Protein AF-A0A8T3YNV4-F1 (afdb_monomer)

Solvent-accessible surface area (backbone atoms only — not comparable to full-atom values): 12174 Å² total; per-residue (Å²): 140,86,89,80,84,88,79,86,83,81,83,81,83,80,84,82,77,80,77,77,72,77,82,76,72,80,78,49,77,70,56,56,55,56,50,53,52,54,51,52,53,51,51,50,52,52,50,45,56,50,49,60,72,65,42,57,29,51,52,51,44,51,50,51,54,58,62,66,68,62,82,58,55,72,66,61,43,53,51,52,52,52,55,45,51,54,47,36,58,68,70,68,42,66,65,44,38,49,39,47,52,60,38,62,73,29,59,88,75,70,55,64,67,66,47,54,51,53,36,43,50,46,32,42,75,75,35,81,32,56,65,33,70,50,50,53,23,47,54,46,24,64,73,22,67,88,34,83,92,38,49,67,61,20,53,51,23,46,50,54,34,52,55,50,42,62,70,66,65,42,66,69,39,44,51,36,48,51,53,47,60,73,40,65,84,70,49,94,55,50,67,59,43,52,53,53,30,48,51,36,45,46,57,52,51,60,70,81,116

Nearest PDB structures (foldseek):
  5m4y-assembly1_A  TM=1.918E-01  e=4.646E+00  Saccharomyces cerevisiae S288C

Sequence (209 aa):
MQSTSLNPFKRNPHAHLEIHKPGWKKWTEKSEVQFAIVVLVLIGAVFAFRYVLTNEGPQLILNALILHGGKLDVIKRSTLITQTDELARKTGDRKIINEWKTLSACVPNDCPDSNYFNFIITVTENENVPNSDLILNLIRTYKYWNSPDDILDFSKALTEVNSKVDELGSRPVTKAWAEIVKCNGQCSTINDLYFDMIKAVVLEGSVEE

Mean predicted aligned error: 11.25 Å

Radius of gyration: 29.73 Å; Cα contacts (8 Å, |Δi|>4): 153; chains: 1; bounding box: 69×34×100 Å

pLDDT: mean 86.04, std 16.36, range [43.66, 98.56]

Foldseek 3Di:
DDDDDDDDDDDDDDPPDPPPDPPPDPDDPVNVVVVVVVVVVVVVVVVLVVVLVPFLLLLLLVLLLVLQVVPDDPVVNVVSLVVSQVSQVVLVDPLLNVLSVVSSVCSVPDDDLVSSLSNNLSSLVSTPFQPSLLLVLLVQLLVCLPPPPCVVSNVVSLVVNVVVLVVLVDPQLVVLVVVLVVCSNPDPCNSVSSSSNSNSRRVSSSPPD

Structure (mmCIF, N/CA/C/O backbone):
data_AF-A0A8T3YNV4-F1
#
_entry.id   AF-A0A8T3YNV4-F1
#
loop_
_atom_site.group_PDB
_atom_site.id
_atom_site.type_symbol
_atom_site.label_atom_id
_atom_site.label_alt_id
_atom_site.label_comp_id
_atom_site.label_asym_id
_atom_site.label_entity_id
_atom_site.label_seq_id
_atom_site.pdbx_PDB_ins_code
_atom_site.Cartn_x
_atom_site.Cartn_y
_atom_site.Cartn_z
_atom_site.occupancy
_atom_site.B_iso_or_equiv
_atom_site.auth_seq_id
_atom_site.auth_comp_id
_atom_site.auth_asym_id
_atom_site.auth_atom_id
_atom_site.pdbx_PDB_model_num
ATOM 1 N N . MET A 1 1 ? 50.181 -18.752 -71.239 1.00 49.59 1 MET A N 1
ATOM 2 C CA . MET A 1 1 ? 49.559 -18.997 -72.557 1.00 49.59 1 MET A CA 1
ATOM 3 C C . MET A 1 1 ? 48.510 -20.082 -72.400 1.00 49.59 1 MET A C 1
ATOM 5 O O . MET A 1 1 ? 48.896 -21.212 -72.158 1.00 49.59 1 MET A O 1
ATOM 9 N N . GLN A 1 2 ? 47.228 -19.730 -72.474 1.00 43.66 2 GLN A N 1
ATOM 10 C CA . GLN A 1 2 ? 46.208 -20.396 -73.298 1.00 43.66 2 GLN A CA 1
ATOM 11 C C . GLN A 1 2 ? 44.851 -19.761 -72.984 1.00 43.66 2 GLN A C 1
ATOM 13 O O . GLN A 1 2 ? 44.326 -19.852 -71.879 1.00 43.66 2 GLN A O 1
ATOM 18 N N . SER A 1 3 ? 44.359 -19.028 -73.977 1.00 46.25 3 SER A N 1
ATOM 19 C CA . SER A 1 3 ? 43.031 -18.441 -74.058 1.00 46.25 3 SER A CA 1
ATOM 20 C C . SER A 1 3 ? 42.021 -19.491 -74.518 1.00 46.25 3 SER A C 1
ATOM 22 O O . SER A 1 3 ? 42.254 -20.157 -75.525 1.00 46.25 3 SER A O 1
ATOM 24 N N . THR A 1 4 ? 40.864 -19.545 -73.870 1.00 50.59 4 THR A N 1
ATOM 25 C CA . THR A 1 4 ? 39.668 -20.254 -74.357 1.00 50.59 4 THR A CA 1
ATOM 26 C C . THR A 1 4 ? 38.483 -19.381 -73.950 1.00 50.59 4 THR A C 1
ATOM 28 O O . THR A 1 4 ? 38.196 -19.250 -72.768 1.00 50.59 4 THR A O 1
ATOM 31 N N . SER A 1 5 ? 38.061 -18.454 -74.811 1.00 49.53 5 SER A N 1
ATOM 32 C CA . SER A 1 5 ? 37.106 -18.615 -75.921 1.00 49.53 5 SER A CA 1
ATOM 33 C C . SER A 1 5 ? 35.681 -18.894 -75.433 1.00 49.53 5 SER A C 1
ATOM 35 O O . SER A 1 5 ? 35.370 -19.963 -74.914 1.00 49.53 5 SER A O 1
ATOM 37 N N . LEU A 1 6 ? 34.858 -17.856 -75.588 1.00 48.22 6 LEU A N 1
ATOM 38 C CA . LEU A 1 6 ? 33.447 -17.734 -75.237 1.00 48.22 6 LEU A CA 1
ATOM 39 C C . LEU A 1 6 ? 32.555 -18.695 -76.034 1.00 48.22 6 LEU A C 1
ATOM 41 O O . LEU A 1 6 ? 32.762 -18.886 -77.228 1.00 48.22 6 LEU A O 1
ATOM 45 N N . ASN A 1 7 ? 31.475 -19.165 -75.400 1.00 55.16 7 ASN A N 1
ATOM 46 C CA . ASN A 1 7 ? 30.300 -19.692 -76.094 1.00 55.16 7 ASN A CA 1
ATOM 47 C C . ASN A 1 7 ? 29.042 -18.889 -75.696 1.00 55.16 7 ASN A C 1
ATOM 49 O O . ASN A 1 7 ? 28.862 -18.593 -74.511 1.00 55.16 7 ASN A O 1
ATOM 53 N N . PRO A 1 8 ? 28.177 -18.510 -76.656 1.00 57.78 8 PRO A N 1
ATOM 54 C CA . PRO A 1 8 ? 27.073 -17.587 -76.425 1.00 57.78 8 PRO A CA 1
ATOM 55 C C . PRO A 1 8 ? 25.848 -18.298 -75.838 1.00 57.78 8 PRO A C 1
ATOM 57 O O . PRO A 1 8 ? 25.275 -19.208 -76.440 1.00 57.78 8 PRO A O 1
ATOM 60 N N . PHE A 1 9 ? 25.408 -17.838 -74.666 1.00 55.25 9 PHE A N 1
ATOM 61 C CA . PHE A 1 9 ? 24.167 -18.291 -74.047 1.00 55.25 9 PHE A CA 1
ATOM 62 C C . PHE A 1 9 ? 22.957 -17.746 -74.821 1.00 55.25 9 PHE A C 1
ATOM 64 O O . PHE A 1 9 ? 22.724 -16.539 -74.927 1.00 55.25 9 PHE A O 1
ATOM 71 N N . LYS A 1 10 ? 22.201 -18.682 -75.388 1.00 55.91 10 LYS A N 1
ATOM 72 C CA . LYS A 1 10 ? 20.989 -18.494 -76.185 1.00 55.91 10 LYS A CA 1
ATOM 73 C C . LYS A 1 10 ? 19.869 -17.966 -75.275 1.00 55.91 10 LYS A C 1
ATOM 75 O O . LYS A 1 10 ? 19.408 -18.679 -74.387 1.00 55.91 10 LYS A O 1
ATOM 80 N N . ARG A 1 11 ? 19.450 -16.709 -75.466 1.00 52.81 11 ARG A N 1
ATOM 81 C CA . ARG A 1 11 ? 18.293 -16.119 -74.766 1.00 52.81 11 ARG A CA 1
ATOM 82 C C . ARG A 1 11 ? 17.014 -16.829 -75.208 1.00 52.81 11 ARG A C 1
ATOM 84 O O . ARG A 1 11 ? 16.667 -16.788 -76.385 1.00 52.81 11 ARG A O 1
ATOM 91 N N . ASN A 1 12 ? 16.338 -17.462 -74.254 1.00 53.00 12 ASN A N 1
ATOM 92 C CA . ASN A 1 12 ? 15.011 -18.040 -74.427 1.00 53.00 12 ASN A CA 1
ATOM 93 C C . ASN A 1 12 ? 13.963 -16.913 -74.303 1.00 53.00 12 ASN A C 1
ATOM 95 O O . ASN A 1 12 ? 13.962 -16.224 -73.278 1.00 53.00 12 ASN A O 1
ATOM 99 N N . PRO A 1 13 ? 13.126 -16.659 -75.321 1.00 60.84 13 PRO A N 1
ATOM 100 C CA . PRO A 1 13 ? 12.148 -15.588 -75.276 1.00 60.84 13 PRO A CA 1
ATOM 101 C C . PRO A 1 13 ? 10.853 -16.052 -74.589 1.00 60.84 13 PRO A C 1
ATOM 103 O O . PRO A 1 13 ? 10.310 -17.105 -74.900 1.00 60.84 13 PRO A O 1
ATOM 106 N N . HIS A 1 14 ? 10.355 -15.203 -73.687 1.00 51.72 14 HIS A N 1
ATOM 107 C CA . HIS A 1 14 ? 8.981 -15.173 -73.168 1.00 51.72 14 HIS A CA 1
ATOM 108 C C . HIS A 1 14 ? 8.515 -16.351 -72.291 1.00 51.72 14 HIS A C 1
ATOM 110 O O . HIS A 1 14 ? 7.710 -17.181 -72.699 1.00 51.72 14 HIS A O 1
ATOM 116 N N . ALA A 1 15 ? 8.897 -16.319 -71.010 1.00 56.00 15 ALA A N 1
ATOM 117 C CA . ALA A 1 15 ? 8.050 -16.861 -69.948 1.00 56.00 15 ALA A CA 1
ATOM 118 C C . ALA A 1 15 ? 7.055 -15.767 -69.521 1.00 56.00 15 ALA A C 1
ATOM 120 O O . ALA A 1 15 ? 7.415 -14.823 -68.815 1.00 56.00 15 ALA A O 1
ATOM 121 N N . HIS A 1 16 ? 5.818 -15.858 -70.010 1.00 55.78 16 HIS A N 1
ATOM 122 C CA . HIS A 1 16 ? 4.701 -15.035 -69.553 1.00 55.78 16 HIS A CA 1
ATOM 123 C C . HIS A 1 16 ? 4.353 -15.449 -68.114 1.00 55.78 16 HIS A C 1
ATOM 125 O O . HIS A 1 16 ? 3.701 -16.462 -67.885 1.00 55.78 16 HIS A O 1
ATOM 131 N N . LEU A 1 17 ? 4.830 -14.679 -67.134 1.00 57.50 17 LEU A N 1
ATOM 132 C CA . LEU A 1 17 ? 4.339 -14.740 -65.760 1.00 57.50 17 LEU A CA 1
ATOM 133 C C . LEU A 1 17 ? 2.929 -14.143 -65.746 1.00 57.50 17 LEU A C 1
ATOM 135 O O . LEU A 1 17 ? 2.756 -12.924 -65.792 1.00 57.50 17 LEU A O 1
ATOM 139 N N . GLU A 1 18 ? 1.916 -15.006 -65.717 1.00 55.12 18 GLU A N 1
ATOM 140 C CA . GLU A 1 18 ? 0.550 -14.612 -65.391 1.00 55.12 18 GLU A CA 1
ATOM 141 C C . GLU A 1 18 ? 0.517 -14.147 -63.933 1.00 55.12 18 GLU A C 1
ATOM 143 O O . GLU A 1 18 ? 0.476 -14.930 -62.984 1.00 55.12 18 GLU A O 1
ATOM 148 N N . ILE A 1 19 ? 0.587 -12.829 -63.750 1.00 58.94 19 ILE A N 1
ATOM 149 C CA . ILE A 1 19 ? 0.379 -12.184 -62.460 1.00 58.94 19 ILE A CA 1
ATOM 150 C C . ILE A 1 19 ? -1.106 -12.346 -62.131 1.00 58.94 19 ILE A C 1
ATOM 152 O O . ILE A 1 19 ? -1.944 -11.550 -62.559 1.00 58.94 19 ILE A O 1
ATOM 156 N N . HIS A 1 20 ? -1.431 -13.394 -61.375 1.00 55.66 20 HIS A N 1
ATOM 157 C CA . HIS A 1 20 ? -2.729 -13.550 -60.734 1.00 55.66 20 HIS A CA 1
ATOM 158 C C . HIS A 1 20 ? -2.937 -12.346 -59.808 1.00 55.66 20 HIS A C 1
ATOM 160 O O . HIS A 1 20 ? -2.406 -12.288 -58.700 1.00 55.66 20 HIS A O 1
ATOM 166 N N . LYS A 1 21 ? -3.677 -11.340 -60.284 1.00 58.84 21 LYS A N 1
ATOM 167 C CA . LYS A 1 21 ? -4.094 -10.211 -59.453 1.00 58.84 21 LYS A CA 1
ATOM 168 C C . LYS A 1 21 ? -5.009 -10.782 -58.364 1.00 58.84 21 LYS A C 1
ATOM 170 O O . LYS A 1 21 ? -6.060 -11.322 -58.720 1.00 58.84 21 LYS A O 1
ATOM 175 N N . PRO A 1 22 ? -4.643 -10.713 -57.070 1.00 60.66 22 PRO A N 1
ATOM 176 C CA . PRO A 1 22 ? -5.546 -11.141 -56.014 1.00 60.66 22 PRO A CA 1
ATOM 177 C C . PRO A 1 22 ? -6.825 -10.322 -56.157 1.00 60.66 22 PRO A C 1
ATOM 179 O O . PRO A 1 22 ? -6.774 -9.099 -56.279 1.00 60.66 22 PRO A O 1
ATOM 182 N N . GLY A 1 23 ? -7.967 -11.000 -56.240 1.00 54.47 23 GLY A N 1
ATOM 183 C CA . GLY A 1 23 ? -9.262 -10.343 -56.305 1.00 54.47 23 GLY A CA 1
ATOM 184 C C . GLY A 1 23 ? -9.482 -9.579 -55.009 1.00 54.47 23 GLY A C 1
ATOM 185 O O . GLY A 1 23 ? -9.875 -10.168 -54.004 1.00 54.47 23 GLY A O 1
ATOM 186 N N . TRP A 1 24 ? -9.205 -8.276 -55.025 1.00 55.38 24 TRP A N 1
ATOM 187 C CA . TRP A 1 24 ? -9.544 -7.371 -53.937 1.00 55.38 24 TRP A CA 1
ATOM 188 C C . TRP A 1 24 ? -11.069 -7.354 -53.842 1.00 55.38 24 TRP A C 1
ATOM 190 O O . TRP A 1 24 ? -11.749 -6.667 -54.607 1.00 55.38 24 TRP A O 1
ATOM 200 N N . LYS A 1 25 ? -11.623 -8.187 -52.950 1.00 63.97 25 LYS A N 1
ATOM 201 C CA . LYS A 1 25 ? -13.033 -8.109 -52.564 1.00 63.97 25 LYS A CA 1
ATOM 202 C C . LYS A 1 25 ? -13.287 -6.661 -52.166 1.00 63.97 25 LYS A C 1
ATOM 204 O O . LYS A 1 25 ? -12.613 -6.156 -51.271 1.00 63.97 25 LYS A O 1
ATOM 209 N N . LYS A 1 26 ? -14.220 -6.005 -52.864 1.00 56.91 26 LYS A N 1
ATOM 210 C CA . LYS A 1 26 ? -14.670 -4.652 -52.530 1.00 56.91 26 LYS A CA 1
ATOM 211 C C . LYS A 1 26 ? -15.052 -4.646 -51.056 1.00 56.91 26 LYS A C 1
ATOM 213 O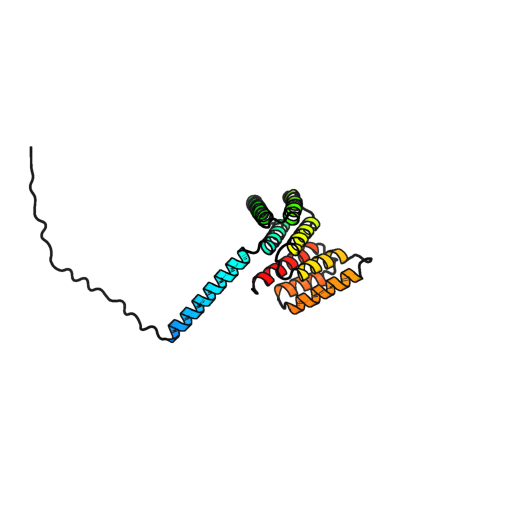 O . LYS A 1 26 ? -16.012 -5.311 -50.668 1.00 56.91 26 LYS A O 1
ATOM 218 N N . TRP A 1 27 ? -14.249 -3.953 -50.260 1.00 54.66 27 TRP A N 1
ATOM 219 C CA . TRP A 1 27 ? -14.560 -3.691 -48.869 1.00 54.66 27 TRP A CA 1
ATOM 220 C C . TRP A 1 27 ? -15.887 -2.946 -48.841 1.00 54.66 27 TRP A C 1
ATOM 222 O O . TRP A 1 27 ? -16.077 -1.945 -49.527 1.00 54.66 27 TRP A O 1
ATOM 232 N N . THR A 1 28 ? -16.855 -3.515 -48.136 1.00 65.81 28 THR A N 1
ATOM 233 C CA . THR A 1 28 ? -18.140 -2.859 -47.925 1.00 65.81 28 THR A CA 1
ATOM 234 C C . THR A 1 28 ? -17.942 -1.740 -46.912 1.00 65.81 28 THR A C 1
ATOM 236 O O . THR A 1 28 ? -17.181 -1.906 -45.966 1.00 65.81 28 THR A O 1
ATOM 239 N N . GLU A 1 29 ? -18.666 -0.638 -47.043 1.00 64.75 29 GLU A N 1
ATOM 240 C CA . GLU A 1 29 ? -18.621 0.507 -46.117 1.00 64.75 29 GLU A CA 1
ATOM 241 C C . GLU A 1 29 ? -18.740 0.091 -44.630 1.00 64.75 29 GLU A C 1
ATOM 243 O O . GLU A 1 29 ? -18.075 0.634 -43.751 1.00 64.75 29 GLU A O 1
ATOM 248 N N . LYS A 1 30 ? -19.478 -0.993 -44.342 1.00 67.25 30 LYS A N 1
ATOM 249 C CA . LYS A 1 30 ? -19.571 -1.592 -42.998 1.00 67.25 30 LYS A CA 1
ATOM 250 C C . LYS A 1 30 ? -18.251 -2.138 -42.436 1.00 67.25 30 LYS A C 1
ATOM 252 O O . LYS A 1 30 ? -18.076 -2.117 -41.221 1.00 67.25 30 LYS A O 1
ATOM 257 N N . SER A 1 31 ? -17.340 -2.646 -43.267 1.00 65.12 31 SER A N 1
ATOM 258 C CA . SER A 1 31 ? -16.053 -3.187 -42.801 1.00 65.12 31 SER A CA 1
ATOM 259 C C . SER A 1 31 ? -15.035 -2.094 -42.468 1.00 65.12 31 SER A C 1
ATOM 261 O O . SER A 1 31 ? -14.201 -2.304 -41.592 1.00 65.12 31 SER A O 1
ATOM 263 N N . GLU A 1 32 ? -15.138 -0.912 -43.083 1.00 71.94 32 GLU A N 1
ATOM 264 C CA . GLU A 1 32 ? -14.265 0.228 -42.767 1.00 71.94 32 GLU A CA 1
ATOM 265 C C . GLU A 1 32 ? -14.586 0.817 -41.387 1.00 71.94 32 GLU A C 1
ATOM 267 O O . GLU A 1 32 ? -13.681 1.056 -40.587 1.00 71.94 32 GLU A O 1
ATOM 272 N N . VAL A 1 33 ? -15.876 0.939 -41.055 1.00 76.88 33 VAL A N 1
ATOM 273 C CA . VAL A 1 33 ? -16.324 1.417 -39.735 1.00 76.88 33 VAL A CA 1
ATOM 274 C C . VAL A 1 33 ? -15.895 0.463 -38.614 1.00 76.88 33 VAL A C 1
ATOM 276 O O . VAL A 1 33 ? -15.400 0.906 -37.581 1.00 76.88 33 VAL A O 1
ATOM 279 N N . GLN A 1 34 ? -16.031 -0.852 -38.816 1.00 75.12 34 GLN A N 1
ATOM 280 C CA . GLN A 1 34 ? -15.616 -1.852 -37.822 1.00 75.12 34 GLN A CA 1
ATOM 281 C C . GLN A 1 34 ? -14.100 -1.825 -37.577 1.00 75.12 34 GLN A C 1
ATOM 283 O O . GLN A 1 34 ? -13.659 -1.910 -36.433 1.00 75.12 34 GLN A O 1
ATOM 288 N N . PHE A 1 35 ? -13.299 -1.648 -38.631 1.00 77.44 35 PHE A N 1
ATOM 289 C CA . PHE A 1 35 ? -11.847 -1.548 -38.502 1.00 77.44 35 PHE A CA 1
ATOM 290 C C . PHE A 1 35 ? -11.422 -0.279 -37.747 1.00 77.44 35 PHE A C 1
ATOM 292 O O . PHE A 1 35 ? -10.581 -0.354 -36.854 1.00 77.44 35 PHE A O 1
ATOM 299 N N . ALA A 1 36 ? -12.045 0.868 -38.040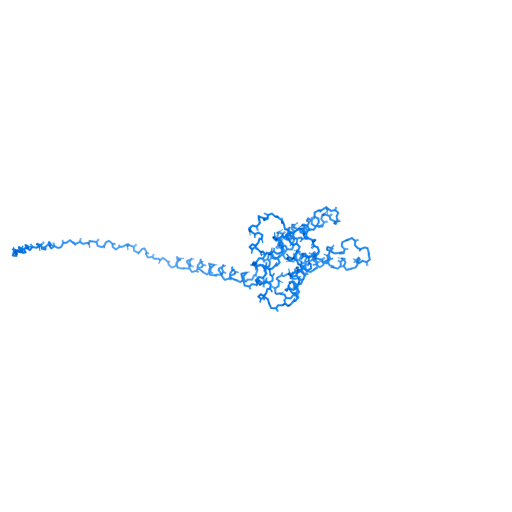 1.00 80.88 36 ALA A N 1
ATOM 300 C CA . ALA A 1 36 ? -11.766 2.124 -37.344 1.00 80.88 36 ALA A CA 1
ATOM 301 C C . ALA A 1 36 ? -12.070 2.041 -35.837 1.00 80.88 36 ALA A C 1
ATOM 303 O O . ALA A 1 36 ? -11.267 2.499 -35.027 1.00 80.88 36 ALA A O 1
ATOM 304 N N . ILE A 1 37 ? -13.182 1.402 -35.452 1.00 82.88 37 ILE A N 1
ATOM 305 C CA . ILE A 1 37 ? -13.543 1.195 -34.040 1.00 82.88 37 ILE A CA 1
ATOM 306 C C . ILE A 1 37 ? -12.490 0.338 -33.328 1.00 82.88 37 ILE A C 1
ATOM 308 O O . ILE A 1 37 ? -12.020 0.715 -32.258 1.00 82.88 37 ILE A O 1
ATOM 312 N N . VAL A 1 38 ? -12.068 -0.782 -33.925 1.00 85.00 38 VAL A N 1
ATOM 313 C CA . VAL A 1 38 ? -11.048 -1.662 -33.327 1.00 85.00 38 VAL A CA 1
ATOM 314 C C . VAL A 1 38 ? -9.714 -0.934 -33.155 1.00 85.00 38 VAL A C 1
ATOM 316 O O . VAL A 1 38 ? -9.085 -1.050 -32.106 1.00 85.00 38 VAL A O 1
ATOM 319 N N . VAL A 1 39 ? -9.291 -0.147 -34.148 1.00 84.19 39 VAL A N 1
ATOM 320 C CA . VAL A 1 39 ? -8.054 0.644 -34.063 1.00 84.19 39 VAL A CA 1
ATOM 321 C C . VAL A 1 39 ? -8.141 1.698 -32.959 1.00 84.19 39 VAL A C 1
ATOM 323 O O . VAL A 1 39 ? -7.195 1.830 -32.188 1.00 84.19 39 VAL A O 1
ATOM 326 N N . LEU A 1 40 ? -9.265 2.406 -32.828 1.00 82.38 40 LEU A N 1
ATOM 327 C CA . LEU A 1 40 ? -9.458 3.391 -31.759 1.00 82.38 40 LEU A CA 1
ATOM 328 C C . LEU A 1 40 ? -9.441 2.748 -30.367 1.00 82.38 40 LEU A C 1
ATOM 330 O O . LEU A 1 40 ? -8.801 3.286 -29.466 1.00 82.38 40 LEU A O 1
ATOM 334 N N . V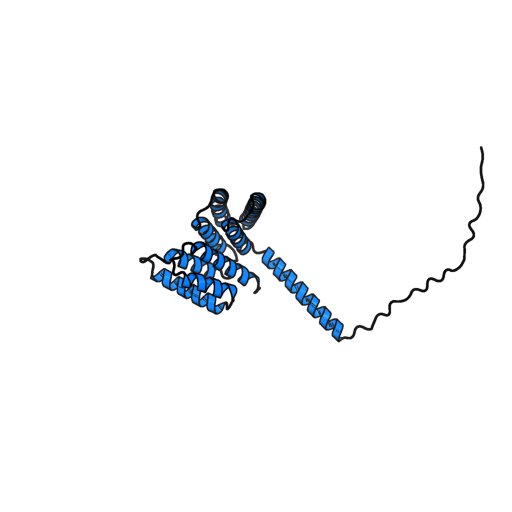AL A 1 41 ? -10.063 1.576 -30.203 1.00 84.44 41 VAL A N 1
ATOM 335 C CA . VAL A 1 41 ? -10.019 0.810 -28.945 1.00 84.44 41 VAL A CA 1
ATOM 336 C C . VAL A 1 41 ? -8.588 0.381 -28.612 1.00 84.44 41 VAL A C 1
ATOM 338 O O . VAL A 1 41 ? -8.157 0.520 -27.470 1.00 84.44 41 VAL A O 1
ATOM 341 N N . LEU A 1 42 ? -7.821 -0.092 -29.599 1.00 79.25 42 LEU A N 1
ATOM 342 C CA . LEU A 1 42 ? -6.426 -0.489 -29.393 1.00 79.25 42 LEU A CA 1
ATOM 343 C C . LEU A 1 42 ? -5.523 0.702 -29.056 1.00 79.25 42 LEU A C 1
ATOM 345 O O . LEU A 1 42 ? -4.672 0.586 -28.178 1.00 79.25 42 LEU A O 1
ATOM 349 N N . ILE A 1 43 ? -5.709 1.849 -29.714 1.00 78.62 43 ILE A N 1
ATOM 350 C CA . ILE A 1 43 ? -4.971 3.078 -29.396 1.00 78.62 43 ILE A CA 1
ATOM 351 C C . ILE A 1 43 ? -5.312 3.534 -27.974 1.00 78.62 43 ILE A C 1
ATOM 353 O O . ILE A 1 43 ? -4.394 3.789 -27.199 1.00 78.62 43 ILE A O 1
ATOM 357 N N . GLY A 1 44 ? -6.597 3.563 -27.605 1.00 73.25 44 GLY A N 1
ATOM 358 C CA . GLY A 1 44 ? -7.039 3.891 -26.247 1.00 73.25 44 GLY A CA 1
ATOM 359 C C . GLY A 1 44 ? -6.409 2.977 -25.195 1.00 73.25 44 GLY A C 1
ATOM 360 O O . GLY A 1 44 ? -5.822 3.463 -24.234 1.00 73.25 44 GLY A O 1
ATOM 361 N N . ALA A 1 45 ? -6.408 1.662 -25.432 1.00 71.12 45 ALA A N 1
ATOM 362 C CA . ALA A 1 45 ? -5.776 0.693 -24.538 1.00 71.12 45 ALA A CA 1
ATOM 363 C C . ALA A 1 45 ? -4.255 0.900 -24.403 1.00 71.12 45 ALA A C 1
ATOM 365 O O . ALA A 1 45 ? -3.709 0.758 -23.312 1.00 71.12 45 ALA A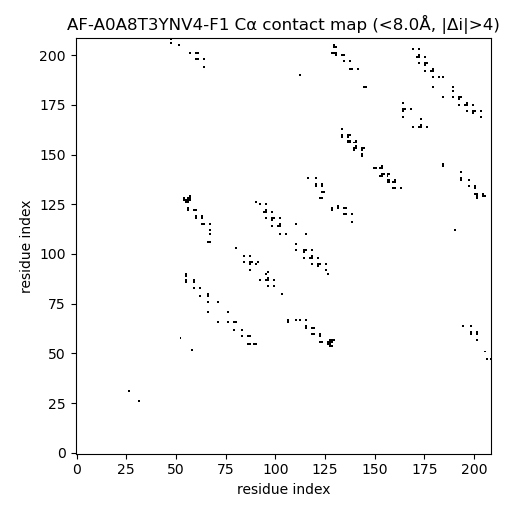 O 1
ATOM 366 N N . VAL A 1 46 ? -3.554 1.263 -25.485 1.00 69.19 46 VAL A N 1
ATOM 367 C CA . VAL A 1 46 ? -2.111 1.562 -25.446 1.00 69.19 46 VAL A CA 1
ATOM 368 C C . VAL A 1 46 ? -1.823 2.857 -24.684 1.00 69.19 46 VAL A C 1
ATOM 370 O O . VAL A 1 46 ? -0.830 2.910 -23.959 1.00 69.19 46 VAL A O 1
ATOM 373 N N . PHE A 1 47 ? -2.664 3.885 -24.819 1.00 62.03 47 PHE A N 1
ATOM 374 C CA . PHE A 1 47 ? -2.523 5.136 -24.068 1.00 62.03 47 PHE A CA 1
ATOM 375 C C . PHE A 1 47 ? -2.812 4.948 -22.576 1.00 62.03 47 PHE A C 1
ATOM 377 O O . PHE A 1 47 ? -1.985 5.366 -21.771 1.00 62.03 47 PHE A O 1
ATOM 384 N N . ALA A 1 48 ? -3.883 4.239 -22.212 1.00 57.41 48 ALA A N 1
ATOM 385 C CA . ALA A 1 48 ? -4.175 3.885 -20.821 1.00 57.41 48 ALA A CA 1
ATOM 386 C C . ALA A 1 48 ? -3.029 3.061 -20.205 1.00 57.41 48 ALA A C 1
ATOM 388 O O . ALA A 1 48 ? -2.507 3.384 -19.140 1.00 57.41 48 ALA A O 1
ATOM 389 N N . PHE A 1 49 ? -2.518 2.063 -20.937 1.00 53.22 49 PHE A N 1
ATOM 390 C CA . PHE A 1 49 ? -1.376 1.262 -20.488 1.00 53.22 49 PHE A CA 1
ATOM 391 C C . PHE A 1 49 ? -0.083 2.086 -20.343 1.00 53.22 49 PHE A C 1
ATOM 393 O O . PHE A 1 49 ? 0.700 1.862 -19.422 1.00 53.22 49 PHE A O 1
ATOM 400 N N . ARG A 1 50 ? 0.159 3.059 -21.232 1.00 53.31 50 ARG A N 1
ATOM 401 C CA . ARG A 1 50 ? 1.291 3.998 -21.129 1.00 53.31 50 ARG A CA 1
ATOM 402 C C . ARG A 1 50 ? 1.144 4.949 -19.943 1.00 53.31 50 ARG A C 1
ATOM 404 O O . ARG A 1 50 ? 2.159 5.256 -19.331 1.00 53.31 50 ARG A O 1
ATOM 411 N N . TYR A 1 51 ? -0.073 5.383 -19.630 1.00 52.69 51 TYR A N 1
ATOM 412 C CA . TYR A 1 51 ? -0.355 6.307 -18.535 1.00 52.69 51 TYR A CA 1
ATOM 413 C C . TYR A 1 51 ? -0.153 5.649 -17.159 1.00 52.69 51 TYR A C 1
ATOM 415 O O . TYR A 1 51 ? 0.545 6.193 -16.300 1.00 52.69 51 TYR A O 1
ATOM 423 N N . VAL A 1 52 ? -0.621 4.406 -16.999 1.00 51.28 52 VAL A N 1
ATOM 424 C CA . VAL A 1 52 ? -0.347 3.571 -15.812 1.00 51.28 52 VAL A CA 1
ATOM 425 C C . VAL A 1 52 ? 1.157 3.323 -15.620 1.00 51.28 52 VAL A C 1
ATOM 427 O O . VAL A 1 52 ? 1.628 3.197 -14.494 1.00 51.28 52 VAL A O 1
ATOM 430 N N . LEU A 1 53 ? 1.943 3.316 -16.702 1.00 54.62 53 LEU A N 1
ATOM 431 C CA . LEU A 1 53 ? 3.407 3.213 -16.647 1.00 54.62 53 LEU A CA 1
ATOM 432 C C . LEU A 1 53 ? 4.129 4.548 -16.384 1.00 54.62 53 LEU A C 1
ATOM 434 O O . LEU A 1 53 ? 5.352 4.541 -16.237 1.00 54.62 53 LEU A O 1
ATOM 438 N N . THR A 1 54 ? 3.427 5.686 -16.353 1.00 62.38 54 THR A N 1
ATOM 439 C CA . THR A 1 54 ? 4.044 7.000 -16.101 1.00 62.38 54 THR A CA 1
ATOM 440 C C . THR A 1 54 ? 3.850 7.537 -14.688 1.00 62.38 54 THR A C 1
ATOM 442 O O . THR A 1 54 ? 4.660 8.368 -14.281 1.00 62.38 54 THR A O 1
ATOM 445 N N . ASN A 1 55 ? 2.853 7.065 -13.932 1.00 80.88 55 ASN A N 1
ATOM 446 C CA . ASN A 1 55 ? 2.615 7.551 -12.571 1.00 80.88 55 ASN A CA 1
ATOM 447 C C . ASN A 1 55 ? 3.472 6.786 -11.556 1.00 80.88 55 ASN A C 1
ATOM 449 O O . ASN A 1 55 ? 3.278 5.596 -11.303 1.00 80.88 55 ASN A O 1
ATOM 453 N N . GLU A 1 56 ? 4.431 7.494 -10.966 1.00 91.62 56 GLU A N 1
ATOM 454 C CA . GLU A 1 56 ? 5.426 6.926 -10.053 1.00 91.62 56 GLU A CA 1
ATOM 455 C C . GLU A 1 56 ? 4.783 6.473 -8.735 1.00 91.62 56 GLU A C 1
ATOM 457 O O . GLU A 1 56 ? 5.099 5.389 -8.245 1.00 91.62 56 GLU A O 1
ATOM 462 N N . GLY A 1 57 ? 3.811 7.230 -8.214 1.00 94.94 57 GLY A N 1
ATOM 463 C CA . GLY A 1 57 ? 3.110 6.932 -6.960 1.00 94.94 57 GLY A CA 1
ATOM 464 C C . GLY A 1 57 ? 2.467 5.537 -6.892 1.00 94.94 57 GLY A C 1
ATOM 465 O O . GLY A 1 57 ? 2.871 4.725 -6.053 1.00 94.94 57 GLY A O 1
ATOM 466 N N . PRO A 1 58 ? 1.504 5.202 -7.774 1.00 95.12 58 PRO A N 1
ATOM 467 C CA . PRO A 1 58 ? 0.882 3.877 -7.804 1.00 95.12 58 PRO A CA 1
ATOM 468 C C . PRO A 1 58 ? 1.902 2.741 -7.926 1.00 95.12 58 PRO A C 1
ATOM 470 O O . PRO A 1 58 ? 1.798 1.731 -7.227 1.00 95.12 58 PRO A O 1
ATOM 473 N N . GLN A 1 59 ? 2.925 2.912 -8.769 1.00 94.81 59 GLN A N 1
ATOM 474 C CA . GLN A 1 59 ? 3.946 1.888 -8.974 1.00 94.81 59 GLN A CA 1
ATOM 475 C C . GLN A 1 59 ? 4.827 1.687 -7.733 1.00 94.81 59 GLN A C 1
ATOM 477 O O . GLN A 1 59 ? 5.132 0.547 -7.384 1.00 94.81 59 GLN A O 1
ATOM 482 N N . LEU A 1 60 ? 5.195 2.762 -7.030 1.00 97.19 60 LEU A N 1
ATOM 483 C CA . LEU A 1 60 ? 5.925 2.684 -5.762 1.00 97.19 60 LEU A CA 1
ATOM 484 C C . LEU A 1 60 ? 5.128 1.922 -4.696 1.00 97.19 60 LEU A C 1
ATOM 486 O O . LEU A 1 60 ? 5.684 1.039 -4.039 1.00 97.19 60 LEU A O 1
ATOM 490 N N . ILE A 1 61 ? 3.826 2.201 -4.564 1.00 97.56 61 ILE A N 1
ATOM 491 C CA . ILE A 1 61 ? 2.947 1.483 -3.628 1.00 97.56 61 ILE A CA 1
ATOM 492 C C . ILE A 1 61 ? 2.863 -0.000 -4.004 1.00 97.56 61 ILE A C 1
ATOM 494 O O . ILE A 1 61 ? 3.079 -0.864 -3.153 1.00 97.56 61 ILE A O 1
ATOM 498 N N . LEU A 1 62 ? 2.612 -0.322 -5.277 1.00 96.50 62 LEU A N 1
ATOM 499 C CA . LEU A 1 62 ? 2.534 -1.712 -5.738 1.00 96.50 62 LEU A CA 1
ATOM 500 C C . LEU A 1 62 ? 3.844 -2.468 -5.511 1.00 96.50 62 LEU A C 1
ATOM 502 O O . LEU A 1 62 ? 3.813 -3.611 -5.052 1.00 96.50 62 LEU A O 1
ATOM 506 N N . ASN A 1 63 ? 4.991 -1.845 -5.775 1.00 96.75 63 ASN A N 1
ATOM 507 C CA . ASN A 1 63 ? 6.285 -2.467 -5.527 1.00 96.75 63 ASN A CA 1
ATOM 508 C C . ASN A 1 63 ? 6.501 -2.750 -4.036 1.00 96.75 63 ASN A C 1
ATOM 510 O O . ASN A 1 63 ? 6.939 -3.847 -3.692 1.00 96.75 63 ASN A O 1
ATOM 514 N N . ALA A 1 64 ? 6.153 -1.809 -3.153 1.00 97.31 64 ALA A N 1
ATOM 515 C CA . ALA A 1 64 ? 6.233 -2.012 -1.708 1.00 97.31 64 ALA A CA 1
ATOM 516 C C . ALA A 1 64 ? 5.351 -3.184 -1.246 1.00 97.31 64 ALA A C 1
ATOM 518 O O . ALA A 1 64 ? 5.817 -4.041 -0.499 1.00 97.31 64 ALA A O 1
ATOM 519 N N . LEU A 1 65 ? 4.123 -3.288 -1.760 1.00 96.56 65 LEU A N 1
ATOM 520 C CA . LEU A 1 65 ? 3.204 -4.395 -1.462 1.00 96.56 65 LEU A CA 1
ATOM 521 C C . LEU A 1 65 ? 3.722 -5.746 -1.984 1.00 96.56 65 LEU A C 1
ATOM 523 O O . LEU A 1 65 ? 3.594 -6.774 -1.321 1.00 96.56 65 LEU A O 1
ATOM 527 N N . ILE A 1 66 ? 4.338 -5.770 -3.170 1.00 95.19 66 ILE A N 1
ATOM 528 C CA . ILE A 1 66 ? 4.944 -6.990 -3.724 1.00 95.19 66 ILE A CA 1
ATOM 529 C C . ILE A 1 66 ? 6.174 -7.413 -2.902 1.00 95.19 66 ILE A C 1
ATOM 531 O O . ILE A 1 66 ? 6.379 -8.611 -2.691 1.00 95.19 66 ILE A O 1
ATOM 535 N N . LEU A 1 67 ? 6.982 -6.455 -2.432 1.00 95.25 67 LEU A N 1
ATOM 536 C CA . LEU A 1 67 ? 8.123 -6.718 -1.550 1.00 95.25 67 LEU A CA 1
ATOM 537 C C . LEU A 1 67 ? 7.675 -7.266 -0.189 1.00 95.25 67 LEU A C 1
ATOM 539 O O . LEU A 1 67 ? 8.290 -8.218 0.295 1.00 95.25 67 LEU A O 1
ATOM 543 N N . HIS A 1 68 ? 6.588 -6.726 0.374 1.00 95.25 68 HIS A N 1
ATOM 544 C CA . HIS A 1 68 ? 5.982 -7.199 1.623 1.00 95.25 68 HIS A CA 1
ATOM 545 C C . HIS A 1 68 ? 5.565 -8.670 1.546 1.00 95.25 68 HIS A C 1
ATOM 547 O O . HIS A 1 68 ? 5.965 -9.467 2.389 1.00 95.25 68 HIS A O 1
ATOM 553 N N . GLY A 1 69 ? 4.870 -9.069 0.474 1.00 87.44 69 GLY A N 1
ATOM 554 C CA . GLY A 1 69 ? 4.302 -10.416 0.334 1.00 87.44 69 GLY A CA 1
ATOM 555 C C . GLY A 1 69 ? 5.311 -11.578 0.305 1.00 87.44 69 GLY A C 1
ATOM 556 O O . GLY A 1 69 ? 4.898 -12.736 0.222 1.00 87.44 69 GLY A O 1
ATOM 557 N N . GLY A 1 70 ? 6.624 -11.313 0.323 1.00 77.88 70 GLY A N 1
ATOM 558 C CA . GLY A 1 70 ? 7.684 -12.269 0.674 1.00 77.88 70 GLY A CA 1
ATOM 559 C C . GLY A 1 70 ? 7.960 -13.415 -0.311 1.00 77.88 70 GLY A C 1
ATOM 560 O O . GLY A 1 70 ? 9.004 -14.058 -0.221 1.00 77.88 70 GLY A O 1
ATOM 561 N N . LYS A 1 71 ? 7.088 -13.657 -1.297 1.00 84.38 71 LYS A N 1
ATOM 562 C CA . LYS A 1 71 ? 7.139 -14.799 -2.237 1.00 84.38 71 LYS A CA 1
ATOM 563 C C . LYS A 1 71 ? 8.111 -14.624 -3.414 1.00 84.38 71 LYS A C 1
ATOM 565 O O . LYS A 1 71 ? 8.027 -15.356 -4.399 1.00 84.38 71 LYS A O 1
ATOM 570 N N . LEU A 1 72 ? 9.020 -13.654 -3.341 1.00 88.38 72 LEU A N 1
ATOM 571 C CA . LEU A 1 72 ? 10.023 -13.415 -4.377 1.00 88.38 72 LEU A CA 1
ATOM 572 C C . LEU A 1 72 ? 11.302 -14.203 -4.100 1.00 88.38 72 LEU A C 1
ATOM 574 O O . LEU A 1 72 ? 11.828 -14.169 -2.985 1.00 88.38 72 LEU A O 1
ATOM 578 N N . ASP A 1 73 ? 11.845 -14.830 -5.144 1.00 92.88 73 ASP A N 1
ATOM 579 C CA . ASP A 1 73 ? 13.226 -15.304 -5.121 1.00 92.88 73 ASP A CA 1
ATOM 580 C C . ASP A 1 73 ? 14.212 -14.128 -4.990 1.00 92.88 73 ASP A C 1
ATOM 582 O O . ASP A 1 73 ? 13.872 -12.967 -5.239 1.00 92.88 73 ASP A O 1
ATOM 586 N N . VAL A 1 74 ? 15.446 -14.435 -4.582 1.00 92.56 74 VAL A N 1
ATOM 587 C CA . VAL A 1 74 ? 16.483 -13.432 -4.292 1.00 92.56 74 VAL A CA 1
ATOM 588 C C . VAL A 1 74 ? 16.745 -12.516 -5.491 1.00 92.56 74 VAL A C 1
ATOM 590 O O . VAL A 1 74 ? 16.910 -11.310 -5.309 1.00 92.56 74 VAL A O 1
ATOM 593 N N . ILE A 1 75 ? 16.730 -13.059 -6.714 1.00 93.44 75 ILE A N 1
ATOM 594 C CA . ILE A 1 75 ? 16.994 -12.285 -7.930 1.00 93.44 75 ILE A CA 1
ATOM 595 C C . ILE A 1 75 ? 15.840 -11.313 -8.168 1.00 93.44 75 ILE A C 1
ATOM 597 O O . ILE A 1 75 ? 16.075 -10.108 -8.214 1.00 93.44 75 ILE A O 1
ATOM 601 N N . LYS A 1 76 ? 14.591 -11.792 -8.217 1.00 94.38 76 LYS A N 1
ATOM 602 C CA . LYS A 1 76 ? 13.415 -10.926 -8.412 1.00 94.38 76 LYS A CA 1
ATOM 603 C C . LYS A 1 76 ? 13.281 -9.871 -7.325 1.00 94.38 76 LYS A C 1
ATOM 605 O O . LYS A 1 76 ? 12.948 -8.731 -7.632 1.00 94.38 76 LYS A O 1
ATOM 610 N N . ARG A 1 77 ? 13.570 -10.230 -6.071 1.00 93.44 77 ARG A N 1
ATOM 611 C CA . ARG A 1 77 ? 13.577 -9.281 -4.954 1.00 93.44 77 ARG A CA 1
ATOM 612 C C . ARG A 1 77 ? 14.608 -8.181 -5.183 1.00 93.44 77 ARG A C 1
ATOM 614 O O . ARG A 1 77 ? 14.260 -7.012 -5.092 1.00 93.44 77 ARG A O 1
ATOM 621 N N . SER A 1 78 ? 15.847 -8.543 -5.520 1.00 94.50 78 SER A N 1
ATOM 622 C CA . SER A 1 78 ? 16.906 -7.562 -5.788 1.00 94.50 78 SER A CA 1
ATOM 623 C C . SER A 1 78 ? 16.563 -6.645 -6.966 1.00 94.50 78 SER A C 1
ATOM 625 O O . SER A 1 78 ? 16.705 -5.432 -6.852 1.00 94.50 78 SER A O 1
ATOM 627 N N . THR A 1 79 ? 16.012 -7.201 -8.052 1.00 95.88 79 THR A N 1
ATOM 628 C CA . THR A 1 79 ? 15.537 -6.432 -9.206 1.00 95.88 79 THR A CA 1
ATOM 629 C C . THR A 1 79 ? 14.448 -5.444 -8.806 1.00 95.88 79 THR A C 1
ATOM 631 O O . THR A 1 79 ? 14.530 -4.275 -9.172 1.00 95.88 79 THR A O 1
ATOM 634 N N . LEU A 1 80 ? 13.455 -5.887 -8.031 1.00 95.88 80 LEU A N 1
ATOM 635 C CA . LEU A 1 80 ? 12.353 -5.032 -7.602 1.00 95.88 80 LEU A CA 1
ATOM 636 C C . LEU A 1 80 ? 12.824 -3.921 -6.656 1.00 95.88 80 LEU A C 1
ATOM 638 O O . LEU A 1 80 ? 12.366 -2.790 -6.781 1.00 95.88 80 LEU A O 1
ATOM 642 N N . ILE A 1 81 ? 13.775 -4.201 -5.759 1.00 96.31 81 ILE A N 1
ATOM 643 C CA . ILE A 1 81 ? 14.417 -3.176 -4.920 1.00 96.31 81 ILE A CA 1
ATOM 644 C C . ILE A 1 81 ? 15.107 -2.126 -5.798 1.00 96.31 81 ILE A C 1
ATOM 646 O O . ILE A 1 81 ? 14.866 -0.939 -5.609 1.00 96.31 81 ILE A O 1
ATOM 650 N N . THR A 1 82 ? 15.919 -2.529 -6.780 1.00 97.00 82 THR A N 1
ATOM 651 C CA . THR A 1 82 ? 16.596 -1.579 -7.681 1.00 97.00 82 THR A CA 1
ATOM 652 C C . THR A 1 82 ? 15.599 -0.738 -8.474 1.00 97.00 82 THR A C 1
ATOM 654 O O . THR A 1 82 ? 15.728 0.480 -8.508 1.00 97.00 82 THR A O 1
ATOM 657 N N . GLN A 1 83 ? 14.566 -1.361 -9.047 1.00 95.94 83 GLN A N 1
ATOM 658 C CA . GLN A 1 83 ? 13.514 -0.646 -9.778 1.00 95.94 83 GLN A CA 1
ATOM 659 C C . GLN A 1 83 ? 12.780 0.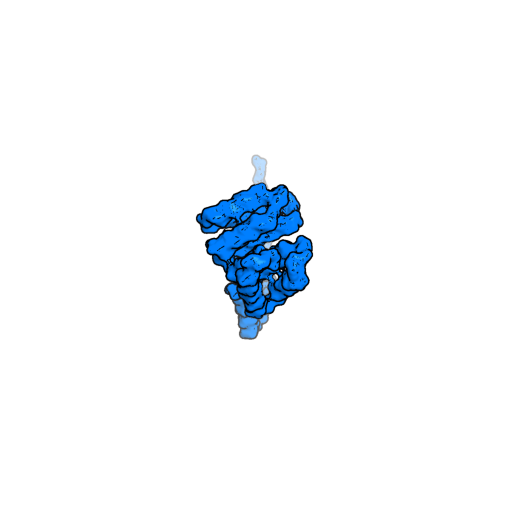361 -8.887 1.00 95.94 83 GLN A C 1
ATOM 661 O O . GLN A 1 83 ? 12.476 1.470 -9.316 1.00 95.94 83 GLN A O 1
ATOM 666 N N . THR A 1 84 ? 12.515 -0.008 -7.635 1.00 96.88 84 THR A N 1
ATOM 667 C CA . THR A 1 84 ? 11.834 0.871 -6.678 1.00 96.88 84 THR A CA 1
ATOM 668 C C . THR A 1 84 ? 12.737 2.015 -6.224 1.00 96.88 84 THR A C 1
ATOM 670 O O . THR A 1 84 ? 12.257 3.133 -6.087 1.00 96.88 84 THR A O 1
ATOM 673 N N . ASP A 1 85 ? 14.043 1.781 -6.066 1.00 98.12 85 ASP A N 1
ATOM 674 C CA . ASP A 1 85 ? 15.025 2.835 -5.777 1.00 98.12 85 ASP A CA 1
ATOM 675 C C . ASP A 1 85 ? 15.137 3.849 -6.920 1.00 98.12 85 ASP A C 1
ATOM 677 O O . ASP A 1 85 ? 15.168 5.056 -6.677 1.00 98.12 85 ASP A O 1
ATOM 681 N N . GLU A 1 86 ? 15.144 3.380 -8.167 1.00 97.44 86 GLU A N 1
ATOM 682 C CA . GLU A 1 86 ? 15.131 4.251 -9.344 1.00 97.44 86 GLU A CA 1
ATOM 683 C C . GLU A 1 86 ? 13.852 5.090 -9.408 1.00 97.44 86 GLU A C 1
ATOM 685 O O . GLU A 1 86 ? 13.939 6.307 -9.577 1.00 97.44 86 GLU A O 1
ATOM 690 N N . LEU A 1 87 ? 12.683 4.471 -9.207 1.00 96.44 87 LEU A N 1
ATOM 691 C CA . LEU A 1 87 ? 11.399 5.176 -9.155 1.00 96.44 87 LEU A CA 1
ATOM 692 C C . LEU A 1 87 ? 11.366 6.202 -8.021 1.00 96.44 87 LEU A C 1
ATOM 694 O O . LEU A 1 87 ? 11.038 7.358 -8.261 1.00 96.44 87 LEU A O 1
ATOM 698 N N . ALA A 1 88 ? 11.779 5.826 -6.808 1.00 97.38 88 ALA A N 1
ATOM 699 C CA . ALA A 1 88 ? 11.767 6.720 -5.654 1.00 97.38 88 ALA A CA 1
ATOM 700 C C . ALA A 1 88 ? 12.667 7.939 -5.888 1.00 97.38 88 ALA A C 1
ATOM 702 O O . ALA A 1 88 ? 12.301 9.054 -5.531 1.00 97.38 88 ALA A O 1
ATOM 703 N N . ARG A 1 89 ? 13.829 7.764 -6.530 1.00 97.00 89 ARG A N 1
ATOM 704 C CA . ARG A 1 89 ? 14.700 8.888 -6.910 1.00 97.00 89 ARG A CA 1
ATOM 705 C C . ARG A 1 89 ? 14.109 9.750 -8.019 1.00 97.00 89 ARG A C 1
ATOM 707 O O . ARG A 1 89 ? 14.362 10.954 -8.021 1.00 97.00 89 ARG A O 1
ATOM 714 N N . LYS A 1 90 ? 13.370 9.149 -8.952 1.00 95.94 90 LYS A N 1
ATOM 715 C CA . LYS A 1 90 ? 12.749 9.844 -10.084 1.00 95.94 90 LYS A CA 1
ATOM 716 C C . LYS A 1 90 ? 11.684 10.850 -9.633 1.00 95.94 90 LYS A C 1
ATOM 718 O O . LYS A 1 90 ? 11.638 11.925 -10.227 1.00 95.94 90 LYS A O 1
ATOM 723 N N . THR A 1 91 ? 10.997 10.573 -8.518 1.00 95.12 91 THR A N 1
ATOM 724 C CA . THR A 1 91 ? 10.027 11.510 -7.910 1.00 95.12 91 THR A CA 1
ATOM 725 C C . THR A 1 91 ? 10.654 12.863 -7.573 1.00 95.12 91 THR A C 1
ATOM 727 O O . THR A 1 91 ? 10.000 13.901 -7.585 1.00 95.12 91 THR A O 1
ATOM 730 N N . GLY A 1 92 ? 11.953 12.874 -7.243 1.00 94.19 92 GLY A N 1
ATOM 731 C CA . GLY A 1 92 ? 12.640 14.048 -6.710 1.00 94.19 92 GLY A CA 1
ATOM 732 C C . GLY A 1 92 ? 12.208 14.443 -5.289 1.00 94.19 92 GLY A C 1
ATOM 733 O O . GLY A 1 92 ? 12.773 15.391 -4.734 1.00 94.19 92 GLY A O 1
ATOM 734 N N . ASP A 1 93 ? 11.269 13.720 -4.669 1.00 97.56 93 ASP A N 1
ATOM 735 C CA . ASP A 1 93 ? 10.759 14.013 -3.334 1.00 97.56 93 ASP A CA 1
ATOM 736 C C . ASP A 1 93 ? 11.658 13.402 -2.247 1.00 97.56 93 ASP A C 1
ATOM 738 O O . ASP A 1 93 ? 11.887 12.192 -2.154 1.00 97.56 93 ASP A O 1
ATOM 742 N N . ARG A 1 94 ? 12.187 14.261 -1.370 1.00 98.00 94 ARG A N 1
ATOM 743 C CA . ARG A 1 94 ? 13.115 13.827 -0.316 1.00 98.00 94 ARG A CA 1
ATOM 744 C C . ARG A 1 94 ? 12.455 12.952 0.746 1.00 98.00 94 ARG A C 1
ATOM 746 O O . ARG A 1 94 ? 13.155 12.121 1.321 1.00 98.00 94 ARG A O 1
ATOM 753 N N . LYS A 1 95 ? 11.169 13.146 1.050 1.00 98.06 95 LYS A N 1
ATOM 754 C CA . LYS A 1 95 ? 10.449 12.326 2.032 1.00 98.06 95 LYS A CA 1
ATOM 755 C C . LYS A 1 95 ? 10.285 10.913 1.491 1.00 98.06 95 LYS A C 1
ATOM 757 O O . LYS A 1 95 ? 10.666 9.977 2.185 1.00 98.06 95 LYS A O 1
ATOM 762 N N . ILE A 1 96 ? 9.849 10.771 0.237 1.00 98.19 96 ILE A N 1
ATOM 763 C CA . ILE A 1 96 ? 9.729 9.465 -0.429 1.00 98.19 96 ILE A CA 1
ATOM 764 C C . ILE A 1 96 ? 11.081 8.751 -0.451 1.00 98.19 96 ILE A C 1
ATOM 766 O O . ILE A 1 96 ? 11.178 7.599 -0.035 1.00 98.19 96 ILE A O 1
ATOM 770 N N . ILE A 1 97 ? 12.151 9.443 -0.861 1.00 98.44 97 ILE A N 1
ATOM 771 C CA . ILE A 1 97 ? 13.506 8.869 -0.893 1.00 98.44 97 ILE A CA 1
ATOM 772 C C . ILE A 1 97 ? 13.965 8.421 0.503 1.00 98.44 97 ILE A C 1
ATOM 774 O O . ILE A 1 97 ? 14.624 7.389 0.634 1.00 98.44 97 ILE A O 1
ATOM 778 N N . ASN A 1 98 ? 13.665 9.189 1.551 1.00 98.19 98 ASN A N 1
ATOM 779 C CA . ASN A 1 98 ? 14.080 8.854 2.913 1.00 98.19 98 ASN A CA 1
ATOM 780 C C . ASN A 1 98 ? 13.297 7.667 3.481 1.00 98.19 98 ASN A C 1
ATOM 782 O O . ASN A 1 98 ? 13.915 6.757 4.030 1.00 98.19 98 ASN A O 1
ATOM 786 N N . GLU A 1 99 ? 11.978 7.629 3.301 1.00 98.25 99 GLU A N 1
ATOM 787 C CA . GLU A 1 99 ? 11.169 6.480 3.720 1.00 98.25 99 GLU A CA 1
ATOM 788 C C . GLU A 1 99 ? 11.537 5.219 2.935 1.00 98.25 99 GLU A C 1
ATOM 790 O O . GLU A 1 99 ? 11.664 4.140 3.514 1.00 98.25 99 GLU A O 1
ATOM 795 N N . TRP A 1 100 ? 11.835 5.353 1.638 1.00 98.25 100 TRP A N 1
ATOM 796 C CA . TRP A 1 100 ? 12.360 4.245 0.845 1.00 98.25 100 TRP A CA 1
ATOM 797 C C . TRP A 1 100 ? 13.692 3.719 1.392 1.00 98.25 100 TRP A C 1
ATOM 799 O O . TRP A 1 100 ? 13.890 2.507 1.469 1.00 98.25 100 TRP A O 1
ATOM 809 N N . LYS A 1 101 ? 14.619 4.590 1.812 1.00 97.75 101 LYS A N 1
ATOM 810 C CA . LYS A 1 101 ? 15.882 4.160 2.443 1.00 97.75 101 LYS A CA 1
ATOM 811 C C . LYS A 1 101 ? 15.639 3.385 3.735 1.00 97.75 101 LYS A C 1
ATOM 813 O O . LYS A 1 101 ? 16.295 2.370 3.958 1.00 97.75 101 LYS A O 1
ATOM 818 N N . THR A 1 102 ? 14.699 3.839 4.561 1.00 96.94 102 THR A N 1
ATOM 819 C CA . THR A 1 102 ? 14.308 3.138 5.791 1.00 96.94 102 THR A CA 1
ATOM 820 C C . THR A 1 102 ? 13.746 1.752 5.475 1.00 96.94 102 THR A C 1
ATOM 822 O O . THR A 1 102 ? 14.186 0.764 6.062 1.00 96.94 102 THR A O 1
ATOM 825 N N . LEU A 1 103 ? 12.826 1.657 4.512 1.00 97.38 103 LEU A N 1
ATOM 826 C CA . LEU A 1 103 ? 12.202 0.395 4.114 1.00 97.38 103 LEU A CA 1
ATOM 827 C C . LEU A 1 103 ? 13.201 -0.565 3.441 1.00 97.38 103 LEU A C 1
ATOM 829 O O . LEU A 1 103 ? 13.315 -1.731 3.811 1.00 97.38 103 LEU A O 1
ATOM 833 N N . SER A 1 104 ? 13.982 -0.093 2.474 1.00 96.94 104 SER A N 1
ATOM 834 C CA . SER A 1 104 ? 14.940 -0.933 1.740 1.00 96.94 104 SER A CA 1
ATOM 835 C C . SER A 1 104 ? 16.049 -1.513 2.626 1.00 96.94 104 SER A C 1
ATOM 837 O O . SER A 1 104 ? 16.563 -2.589 2.322 1.00 96.94 104 SER A O 1
ATOM 839 N N . ALA A 1 105 ? 16.375 -0.866 3.751 1.00 96.19 105 ALA A N 1
ATOM 840 C CA . ALA A 1 105 ? 17.351 -1.372 4.714 1.00 96.19 105 ALA A CA 1
ATOM 841 C C . ALA A 1 105 ? 16.892 -2.645 5.457 1.00 96.19 105 ALA A C 1
ATOM 843 O O . ALA A 1 105 ? 17.733 -3.457 5.845 1.00 96.19 105 ALA A O 1
ATOM 844 N N . CYS A 1 106 ? 15.582 -2.841 5.650 1.00 94.50 106 CYS A N 1
ATOM 845 C CA . CYS A 1 106 ? 15.017 -3.983 6.386 1.00 94.50 106 CYS A CA 1
ATOM 846 C C . CYS A 1 106 ? 14.413 -5.067 5.477 1.00 94.50 106 CYS A C 1
ATOM 848 O O . CYS A 1 106 ? 14.404 -6.230 5.866 1.00 94.50 106 CYS A O 1
ATOM 850 N N . VAL A 1 107 ? 13.955 -4.738 4.259 1.00 92.88 107 VAL A N 1
ATOM 851 C CA . VAL A 1 107 ? 13.320 -5.688 3.311 1.00 92.88 107 VAL A CA 1
ATOM 852 C C . VAL A 1 107 ? 14.082 -7.021 3.116 1.00 92.88 107 VAL A C 1
ATOM 854 O O . VAL A 1 107 ? 13.429 -8.060 2.959 1.00 92.88 107 VAL A O 1
ATOM 857 N N . PRO A 1 108 ? 15.431 -7.071 3.112 1.00 88.31 108 PRO A N 1
ATOM 858 C CA . PRO A 1 108 ? 16.150 -8.343 3.016 1.00 88.31 108 PRO A CA 1
ATOM 859 C C . PRO A 1 108 ? 15.981 -9.273 4.229 1.00 88.31 108 PRO A C 1
ATOM 861 O O . PRO A 1 108 ? 16.084 -10.485 4.060 1.00 88.31 108 PRO A O 1
ATOM 864 N N . ASN A 1 109 ? 15.730 -8.724 5.422 1.00 85.69 109 ASN A N 1
ATOM 865 C CA . ASN A 1 109 ? 15.828 -9.414 6.716 1.00 85.69 109 ASN A CA 1
ATOM 866 C C . ASN A 1 109 ? 14.514 -9.415 7.512 1.00 85.69 109 ASN A C 1
ATOM 868 O O . ASN A 1 109 ? 14.561 -9.482 8.735 1.00 85.69 109 ASN A O 1
ATOM 872 N N . ASP A 1 110 ? 13.379 -9.366 6.812 1.00 86.31 110 ASP A N 1
ATOM 873 C CA . ASP A 1 110 ? 12.044 -9.156 7.382 1.00 86.31 110 ASP A CA 1
ATOM 874 C C . ASP A 1 110 ? 11.855 -7.730 7.928 1.00 86.31 110 ASP A C 1
ATOM 876 O O . ASP A 1 110 ? 12.634 -7.227 8.739 1.00 86.31 110 ASP A O 1
ATOM 880 N N . CYS A 1 111 ? 10.839 -7.035 7.420 1.00 94.06 111 CYS A N 1
ATOM 881 C CA . CYS A 1 111 ? 10.608 -5.637 7.755 1.00 94.06 111 CYS A CA 1
ATOM 882 C C . CYS A 1 111 ? 9.234 -5.469 8.403 1.00 94.06 111 CYS A C 1
ATOM 884 O O . CYS A 1 111 ? 8.264 -5.990 7.856 1.00 94.06 111 CYS A O 1
ATOM 886 N N . PRO A 1 112 ? 9.118 -4.716 9.514 1.00 95.31 112 PRO A N 1
ATOM 887 C CA . PRO A 1 112 ? 7.831 -4.490 10.153 1.00 95.31 112 PRO A CA 1
ATOM 888 C C . PRO A 1 112 ? 6.810 -3.871 9.196 1.00 95.31 112 PRO A C 1
ATOM 890 O O . PRO A 1 112 ? 7.129 -2.932 8.463 1.00 95.31 112 PRO A O 1
ATOM 893 N N . ASP A 1 113 ? 5.558 -4.320 9.284 1.00 95.81 113 ASP A N 1
ATOM 894 C CA . ASP A 1 113 ? 4.442 -3.798 8.483 1.00 95.81 113 ASP A CA 1
ATOM 895 C C . ASP A 1 113 ? 4.290 -2.276 8.602 1.00 95.81 113 ASP A C 1
ATOM 897 O O . ASP A 1 113 ? 3.949 -1.600 7.633 1.00 95.81 113 ASP A O 1
ATOM 901 N N . SER A 1 114 ? 4.625 -1.706 9.766 1.00 95.69 114 SER A N 1
ATOM 902 C CA . SER A 1 114 ? 4.629 -0.257 9.987 1.00 95.69 114 SER A CA 1
ATOM 903 C C . SER A 1 114 ? 5.527 0.497 9.005 1.00 95.69 114 SER A C 1
ATOM 905 O O . SER A 1 114 ? 5.172 1.594 8.589 1.00 95.69 114 SER A O 1
ATOM 907 N N . ASN A 1 115 ? 6.664 -0.074 8.599 1.00 97.31 115 ASN A N 1
ATOM 908 C CA . ASN A 1 115 ? 7.567 0.578 7.650 1.00 97.31 115 ASN A CA 1
ATOM 909 C C . ASN A 1 115 ? 6.970 0.592 6.239 1.00 97.31 115 ASN A C 1
ATOM 911 O O . ASN A 1 115 ? 7.122 1.580 5.523 1.00 97.31 115 ASN A O 1
ATOM 915 N N . TYR A 1 116 ? 6.247 -0.465 5.856 1.00 97.88 116 TYR A N 1
ATOM 916 C CA . TYR A 1 116 ? 5.497 -0.479 4.601 1.00 97.88 116 TYR A CA 1
ATOM 917 C C . TYR A 1 116 ? 4.356 0.539 4.634 1.00 97.88 116 TYR A C 1
ATOM 919 O O . TYR A 1 116 ? 4.228 1.326 3.700 1.00 97.88 116 TYR A O 1
ATOM 927 N N . PHE A 1 117 ? 3.574 0.599 5.718 1.00 97.94 117 PHE A N 1
ATOM 928 C CA . PHE A 1 117 ? 2.517 1.605 5.862 1.00 97.94 117 PHE A CA 1
ATOM 929 C C . PHE A 1 117 ? 3.058 3.039 5.830 1.00 97.94 117 PHE A C 1
ATOM 931 O O . PHE A 1 117 ? 2.490 3.870 5.129 1.00 97.94 117 PHE A O 1
ATOM 938 N N . ASN A 1 118 ? 4.165 3.332 6.518 1.00 98.12 118 ASN A N 1
ATOM 939 C CA . ASN A 1 118 ? 4.787 4.661 6.502 1.00 98.12 118 ASN A CA 1
ATOM 940 C C . ASN A 1 118 ? 5.233 5.069 5.094 1.00 98.12 118 ASN A C 1
ATOM 942 O O . ASN A 1 118 ? 4.988 6.200 4.664 1.00 98.12 118 ASN A O 1
ATOM 946 N N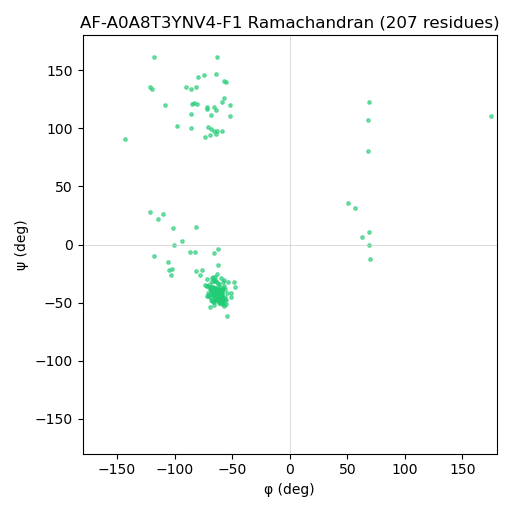 . PHE A 1 119 ? 5.838 4.135 4.355 1.00 98.50 119 PHE A N 1
ATOM 947 C CA . PHE A 1 119 ? 6.213 4.369 2.968 1.00 98.50 119 PHE A CA 1
ATOM 948 C C . PHE A 1 119 ? 4.981 4.620 2.087 1.00 98.50 119 PHE A C 1
ATOM 950 O O . PHE A 1 119 ? 4.958 5.599 1.346 1.00 98.50 119 PHE A O 1
ATOM 957 N N . ILE A 1 120 ? 3.928 3.804 2.214 1.00 98.50 120 ILE A N 1
ATOM 958 C CA . ILE A 1 120 ? 2.675 3.967 1.459 1.00 98.50 120 ILE A CA 1
ATOM 959 C C . ILE A 1 120 ? 2.007 5.309 1.773 1.00 98.50 120 ILE A C 1
ATOM 961 O O . ILE A 1 120 ? 1.611 6.000 0.837 1.00 98.50 120 ILE A O 1
ATOM 965 N N . ILE A 1 121 ? 1.909 5.709 3.048 1.00 98.44 121 ILE A N 1
ATOM 966 C CA . ILE A 1 121 ? 1.388 7.029 3.449 1.00 98.44 121 ILE A CA 1
ATOM 967 C C . ILE A 1 121 ? 2.186 8.126 2.748 1.00 98.44 121 ILE A C 1
ATOM 969 O O . ILE A 1 121 ? 1.609 8.980 2.084 1.00 98.44 121 ILE A O 1
ATOM 973 N N . THR A 1 122 ? 3.513 8.065 2.844 1.00 98.56 122 THR A N 1
ATOM 974 C CA . THR A 1 122 ? 4.393 9.098 2.292 1.00 98.56 122 THR A CA 1
ATOM 975 C C . THR A 1 122 ? 4.260 9.201 0.779 1.00 98.56 122 THR A C 1
ATOM 977 O O . THR A 1 122 ? 4.164 10.304 0.253 1.00 98.56 122 THR A O 1
ATOM 980 N N . VAL A 1 123 ? 4.192 8.080 0.064 1.00 98.31 123 VAL A N 1
ATOM 981 C CA . VAL A 1 123 ? 3.939 8.106 -1.381 1.00 98.31 123 VAL A CA 1
ATOM 982 C C . VAL A 1 123 ? 2.550 8.678 -1.676 1.00 98.31 123 VAL A C 1
ATOM 984 O O . VAL A 1 123 ? 2.423 9.556 -2.518 1.00 98.31 123 VAL A O 1
ATOM 987 N N . THR A 1 124 ? 1.521 8.249 -0.946 1.00 97.88 124 THR A N 1
ATOM 988 C CA . THR A 1 124 ? 0.133 8.699 -1.150 1.00 97.88 124 THR A CA 1
ATOM 989 C C . THR A 1 124 ? -0.049 10.202 -0.910 1.00 97.88 124 THR A C 1
ATOM 991 O O . THR A 1 124 ? -0.857 10.835 -1.579 1.00 97.88 124 THR A O 1
ATOM 994 N N . GLU A 1 125 ? 0.698 10.785 0.029 1.00 97.56 125 GLU A N 1
ATOM 995 C CA . GLU A 1 125 ? 0.632 12.215 0.356 1.00 97.56 125 GLU A CA 1
ATOM 996 C C . GLU A 1 125 ? 1.440 13.111 -0.593 1.00 97.56 125 GLU A C 1
ATOM 998 O O . GLU A 1 125 ? 1.180 14.314 -0.645 1.00 97.56 125 GLU A O 1
ATOM 1003 N N . ASN A 1 126 ? 2.449 12.571 -1.285 1.00 97.19 126 ASN A N 1
ATOM 1004 C CA . ASN A 1 126 ? 3.403 13.377 -2.059 1.00 97.19 126 ASN A CA 1
ATOM 1005 C C . ASN A 1 126 ? 3.380 13.065 -3.571 1.00 97.19 126 ASN A C 1
ATOM 1007 O O . ASN A 1 126 ? 3.931 13.842 -4.343 1.00 97.19 126 ASN A O 1
ATOM 1011 N N . GLU A 1 127 ? 2.694 12.004 -4.008 1.00 95.12 127 GLU A N 1
ATOM 1012 C CA . GLU A 1 127 ? 2.497 11.650 -5.420 1.00 95.12 127 GLU A CA 1
ATOM 1013 C C . GLU A 1 127 ? 1.021 11.667 -5.823 1.00 95.12 127 GLU A C 1
ATOM 1015 O O . GLU A 1 127 ? 0.117 11.553 -4.994 1.00 95.12 127 GLU A O 1
ATOM 1020 N N . ASN A 1 128 ? 0.765 11.740 -7.133 1.00 92.38 128 ASN A N 1
ATOM 1021 C CA . ASN A 1 128 ? -0.582 11.570 -7.667 1.00 92.38 128 ASN A CA 1
ATOM 1022 C C . ASN A 1 128 ? -0.997 10.091 -7.610 1.00 92.38 128 ASN A C 1
ATOM 1024 O O . ASN A 1 128 ? -0.707 9.311 -8.522 1.00 92.38 128 ASN A O 1
ATOM 1028 N N . VAL A 1 129 ? -1.651 9.703 -6.516 1.00 93.94 129 VAL A N 1
ATOM 1029 C CA . VAL A 1 129 ? -2.181 8.353 -6.304 1.00 93.94 129 VAL A CA 1
ATOM 1030 C C . VAL A 1 129 ? -3.709 8.392 -6.397 1.00 93.94 129 VAL A C 1
ATOM 1032 O O . VAL A 1 129 ? -4.346 9.072 -5.588 1.00 93.94 129 VAL A O 1
ATOM 1035 N N . PRO A 1 130 ? -4.323 7.650 -7.337 1.00 91.56 130 PRO A N 1
ATOM 1036 C CA . PRO A 1 130 ? -5.771 7.506 -7.396 1.00 91.56 130 PRO A CA 1
ATOM 1037 C C . PRO A 1 130 ? -6.329 6.990 -6.071 1.00 91.56 130 PRO A C 1
ATOM 1039 O O . PRO A 1 130 ? -5.750 6.098 -5.448 1.00 91.56 130 PRO A O 1
ATOM 1042 N N . ASN A 1 131 ? -7.475 7.528 -5.654 1.00 95.00 131 ASN A N 1
ATOM 1043 C CA . ASN A 1 131 ? -8.133 7.147 -4.402 1.00 95.00 131 ASN A CA 1
ATOM 1044 C C . ASN A 1 131 ? -7.240 7.327 -3.153 1.00 95.00 131 ASN A C 1
ATOM 1046 O O . ASN A 1 131 ? -7.378 6.586 -2.177 1.00 95.00 131 ASN A O 1
ATOM 1050 N N . SER A 1 132 ? -6.339 8.316 -3.165 1.00 96.50 132 SER A N 1
ATOM 1051 C CA . SER A 1 132 ? -5.428 8.625 -2.054 1.00 96.50 132 SER A CA 1
ATOM 1052 C C . SER A 1 132 ? -6.148 8.769 -0.709 1.00 96.50 132 SER A C 1
ATOM 1054 O O . SER A 1 132 ? -5.736 8.154 0.275 1.00 96.50 132 SER A O 1
ATOM 1056 N N . ASP A 1 133 ? -7.274 9.485 -0.668 1.00 97.44 133 ASP A N 1
ATOM 1057 C CA . ASP A 1 133 ? -8.084 9.655 0.546 1.00 97.44 133 ASP A CA 1
ATOM 1058 C C . ASP A 1 133 ? -8.588 8.320 1.117 1.00 97.44 133 ASP A C 1
ATOM 1060 O O . ASP A 1 133 ? -8.585 8.113 2.333 1.00 97.44 133 ASP A O 1
ATOM 1064 N N . LEU A 1 134 ? -8.989 7.380 0.253 1.00 98.12 134 LEU A N 1
ATOM 1065 C CA . LEU A 1 134 ? -9.416 6.045 0.675 1.00 98.12 134 LEU A CA 1
ATOM 1066 C C . LEU A 1 134 ? -8.238 5.260 1.264 1.00 98.12 134 LEU A C 1
ATOM 1068 O O . LEU A 1 134 ? -8.381 4.652 2.323 1.00 98.12 134 LEU A O 1
ATOM 1072 N N . ILE A 1 135 ? -7.064 5.308 0.629 1.00 98.31 135 ILE A N 1
ATOM 1073 C CA . ILE A 1 135 ? -5.848 4.641 1.122 1.00 98.31 135 ILE A CA 1
ATOM 1074 C C . ILE A 1 135 ? -5.445 5.195 2.494 1.00 98.31 135 ILE A C 1
ATOM 1076 O O . ILE A 1 135 ? -5.211 4.427 3.429 1.00 98.31 135 ILE A O 1
ATOM 1080 N N . LEU A 1 136 ? -5.412 6.519 2.658 1.00 98.31 136 LEU A N 1
ATOM 1081 C CA . LEU A 1 136 ? -5.045 7.149 3.929 1.00 98.31 136 LEU A CA 1
ATOM 1082 C C . LEU A 1 136 ? -6.037 6.796 5.041 1.00 98.31 136 LEU A C 1
ATOM 1084 O O . LEU A 1 136 ? -5.626 6.469 6.157 1.00 98.31 136 LEU A O 1
ATOM 1088 N N . ASN A 1 137 ? -7.338 6.805 4.750 1.00 98.25 137 ASN A N 1
ATOM 1089 C CA . ASN A 1 137 ? -8.350 6.434 5.733 1.00 98.25 137 ASN A CA 1
ATOM 1090 C C . ASN A 1 137 ? -8.372 4.934 6.043 1.00 98.25 137 ASN A C 1
ATOM 1092 O O . ASN A 1 137 ? -8.630 4.568 7.190 1.00 98.25 137 ASN A O 1
ATOM 1096 N N . LEU A 1 138 ? -8.012 4.060 5.098 1.00 98.06 138 LEU A N 1
ATOM 1097 C CA . LEU A 1 138 ? -7.771 2.642 5.380 1.00 98.06 138 LEU A CA 1
ATOM 1098 C C . LEU A 1 138 ? -6.653 2.484 6.414 1.00 98.06 138 LEU A C 1
ATOM 1100 O O . LEU A 1 138 ? -6.848 1.817 7.429 1.00 98.06 138 LEU A O 1
ATOM 1104 N N . ILE A 1 139 ? -5.518 3.157 6.215 1.00 97.62 139 ILE A N 1
ATOM 1105 C CA . ILE A 1 139 ? -4.377 3.066 7.137 1.00 97.62 139 ILE A CA 1
ATOM 1106 C C . ILE A 1 139 ? -4.708 3.686 8.505 1.00 97.62 139 ILE A C 1
ATOM 1108 O O . ILE A 1 139 ? -4.317 3.143 9.539 1.00 97.62 139 ILE A O 1
ATOM 1112 N N . ARG A 1 140 ? -5.488 4.774 8.552 1.00 96.81 140 ARG A N 1
ATOM 1113 C CA . ARG A 1 140 ? -6.013 5.325 9.818 1.00 96.81 140 ARG A CA 1
ATOM 1114 C C . ARG A 1 140 ? -6.929 4.337 10.532 1.00 96.81 140 ARG A C 1
ATOM 1116 O O . ARG A 1 140 ? -6.773 4.126 11.730 1.00 96.81 140 ARG A O 1
ATOM 1123 N N . THR A 1 141 ? -7.844 3.706 9.802 1.00 96.50 141 THR A N 1
ATOM 1124 C CA . THR A 1 141 ? -8.752 2.698 10.362 1.00 96.50 141 THR A CA 1
ATOM 1125 C C . THR A 1 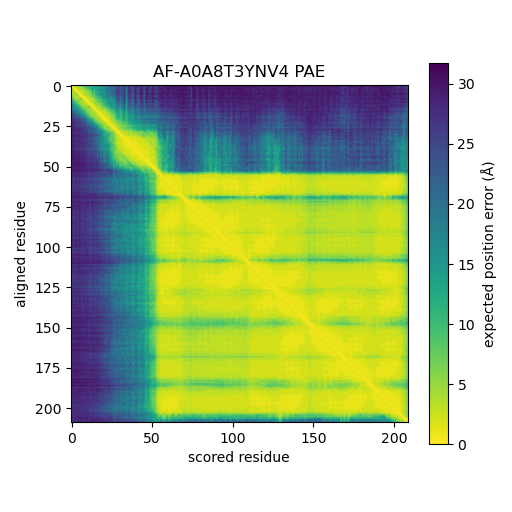141 ? -7.958 1.535 10.953 1.00 96.50 141 THR A C 1
ATOM 1127 O O . THR A 1 141 ? -8.229 1.127 12.078 1.00 96.50 141 THR A O 1
ATOM 1130 N N . TYR A 1 142 ? -6.928 1.061 10.244 1.00 95.69 142 TYR A N 1
ATOM 1131 C CA . TYR A 1 142 ? -5.997 0.051 10.747 1.00 95.69 142 TYR A CA 1
ATOM 1132 C C . TYR A 1 142 ? -5.326 0.493 12.056 1.00 95.69 142 TYR A C 1
ATOM 1134 O O . TYR A 1 142 ? -5.374 -0.225 13.054 1.00 95.69 142 TYR A O 1
ATOM 1142 N N . LYS A 1 143 ? -4.747 1.699 12.071 1.00 94.12 143 LYS A N 1
ATOM 1143 C CA . LYS A 1 143 ? -4.025 2.247 13.226 1.00 94.12 143 LYS A CA 1
ATOM 1144 C C . LYS A 1 143 ? -4.901 2.350 14.477 1.00 94.12 143 LYS A C 1
ATOM 1146 O O . LYS A 1 143 ? -4.414 2.094 15.575 1.00 94.12 143 LYS A O 1
ATOM 1151 N N . TYR A 1 144 ? -6.165 2.735 14.315 1.00 94.31 144 TYR A N 1
ATOM 1152 C CA . TYR A 1 144 ? -7.063 3.027 15.434 1.00 94.31 144 TYR A CA 1
ATOM 1153 C C . TYR A 1 144 ? -8.039 1.897 15.776 1.00 94.31 144 TYR A C 1
ATOM 1155 O O . TYR A 1 144 ? -8.787 2.037 16.739 1.00 94.31 144 TYR A O 1
ATOM 1163 N N . TRP A 1 145 ? -8.015 0.767 15.057 1.00 91.81 145 TRP A N 1
ATOM 1164 C CA . TRP A 1 145 ? -9.013 -0.304 15.199 1.00 91.81 145 TRP A CA 1
ATOM 1165 C C . TRP A 1 145 ? -9.225 -0.770 16.642 1.00 91.81 145 TRP A C 1
ATOM 1167 O O . TRP A 1 145 ? -10.349 -0.994 17.080 1.00 91.81 145 TRP A O 1
ATOM 1177 N N . ASN A 1 146 ? -8.132 -0.898 17.390 1.00 88.75 146 ASN A N 1
ATOM 1178 C CA . ASN A 1 146 ? -8.138 -1.364 18.774 1.00 88.75 146 ASN A CA 1
ATOM 1179 C C . ASN A 1 146 ? -7.689 -0.266 19.755 1.00 88.75 146 ASN A C 1
ATOM 1181 O O . ASN A 1 146 ? -7.227 -0.585 20.849 1.00 88.75 146 ASN A O 1
ATOM 1185 N N . SER A 1 147 ? -7.790 1.011 19.365 1.00 91.44 147 SER A N 1
ATOM 1186 C CA . SER A 1 147 ? -7.437 2.145 20.223 1.00 91.44 147 SER A CA 1
ATOM 1187 C C . SER A 1 147 ? -8.694 2.721 20.887 1.00 91.44 147 SER A C 1
ATOM 1189 O O . SER A 1 147 ? -9.456 3.435 20.230 1.00 91.44 147 SER A O 1
ATOM 1191 N N . PRO A 1 148 ? -8.956 2.427 22.176 1.00 89.19 148 PRO A N 1
ATOM 1192 C CA . PRO A 1 148 ? -10.135 2.955 22.865 1.00 89.19 148 PRO A CA 1
ATOM 1193 C C . PRO A 1 148 ? -10.092 4.482 23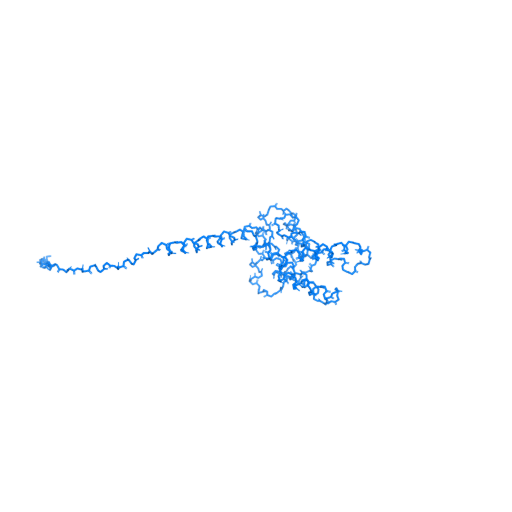.011 1.00 89.19 148 PRO A C 1
ATOM 1195 O O . PRO A 1 148 ? -11.145 5.118 23.040 1.00 89.19 148 PRO A O 1
ATOM 1198 N N . ASP A 1 149 ? -8.891 5.061 23.062 1.00 94.75 149 ASP A N 1
ATOM 1199 C CA . ASP A 1 149 ? -8.686 6.501 23.228 1.00 94.75 149 ASP A CA 1
ATOM 1200 C C . ASP A 1 149 ? -8.968 7.287 21.933 1.00 94.75 149 ASP A C 1
ATOM 1202 O O . ASP A 1 149 ? -9.321 8.463 21.990 1.00 94.75 149 ASP A O 1
ATOM 1206 N N . ASP A 1 150 ? -8.907 6.625 20.770 1.00 95.31 150 ASP A N 1
ATOM 1207 C CA . ASP A 1 150 ? -9.067 7.243 19.445 1.00 95.31 150 ASP A CA 1
ATOM 1208 C C . ASP A 1 150 ? -10.386 6.840 18.753 1.00 95.31 150 ASP A C 1
ATOM 1210 O O . ASP A 1 150 ? -10.495 6.837 17.524 1.00 95.31 150 ASP A O 1
ATOM 1214 N N . ILE A 1 151 ? -11.423 6.487 19.525 1.00 94.06 151 ILE A N 1
ATOM 1215 C CA . ILE A 1 151 ? -12.680 5.940 18.981 1.00 94.06 151 ILE A CA 1
ATOM 1216 C C . ILE A 1 151 ? -13.368 6.867 17.966 1.00 94.06 151 ILE A C 1
ATOM 1218 O O . ILE A 1 151 ? -14.010 6.391 17.025 1.00 94.06 151 ILE A O 1
ATOM 1222 N N . LEU A 1 152 ? -13.240 8.187 18.130 1.00 95.94 152 LEU A N 1
ATOM 1223 C CA . LEU A 1 152 ? -13.815 9.168 17.206 1.00 95.94 152 LEU A CA 1
ATOM 1224 C C . LEU A 1 152 ? -13.077 9.177 15.864 1.00 95.94 152 LEU A C 1
ATOM 1226 O O . LEU A 1 152 ? -13.726 9.168 14.817 1.00 95.94 152 LEU A O 1
ATOM 1230 N N . ASP A 1 153 ? -11.744 9.140 15.891 1.00 95.62 153 ASP A N 1
ATOM 1231 C CA . ASP A 1 153 ? -10.919 9.095 14.683 1.00 95.62 153 ASP A CA 1
ATOM 1232 C C . ASP A 1 153 ? -11.090 7.765 13.949 1.00 95.62 153 ASP A C 1
ATOM 1234 O O . ASP A 1 153 ? -11.249 7.753 12.726 1.00 95.62 153 ASP A O 1
ATOM 1238 N N . PHE A 1 154 ? -11.167 6.656 14.692 1.00 96.19 154 PHE A N 1
ATOM 1239 C CA . PHE A 1 154 ? -11.533 5.355 14.142 1.00 96.19 154 PHE A CA 1
ATOM 1240 C C . PHE A 1 154 ? -12.900 5.401 13.452 1.00 96.19 154 PHE A C 1
ATOM 1242 O O . PHE A 1 154 ? -13.010 5.040 12.284 1.00 96.19 154 PHE A O 1
ATOM 1249 N N . SER A 1 155 ? -13.937 5.882 14.145 1.00 96.19 155 SER A N 1
ATOM 1250 C CA . SER A 1 155 ? -15.309 5.902 13.617 1.00 96.19 155 SER A CA 1
ATOM 1251 C C . SER A 1 155 ? -15.426 6.759 12.358 1.00 96.19 155 SER A C 1
ATOM 1253 O O . SER A 1 155 ? -16.115 6.382 11.406 1.00 96.19 155 SER A O 1
ATOM 1255 N N . LYS A 1 156 ? -14.734 7.903 12.333 1.00 97.88 156 LYS A N 1
ATOM 1256 C CA . LYS A 1 156 ? -14.690 8.785 11.170 1.00 97.88 156 LYS A CA 1
ATOM 1257 C C . LYS A 1 156 ? -13.988 8.111 9.992 1.00 97.88 156 LYS A C 1
ATOM 1259 O O . LYS A 1 156 ? -14.582 8.027 8.920 1.00 97.88 156 LYS A O 1
ATOM 1264 N N . ALA A 1 157 ? -12.781 7.584 10.203 1.00 97.62 157 ALA A N 1
ATOM 1265 C CA . ALA A 1 157 ? -12.027 6.900 9.156 1.00 97.62 157 ALA A CA 1
ATOM 1266 C C . ALA A 1 157 ? -12.800 5.690 8.607 1.00 97.62 157 ALA A C 1
ATOM 1268 O O . ALA A 1 157 ? -12.935 5.552 7.395 1.00 97.62 157 ALA A O 1
ATOM 1269 N N . LEU A 1 158 ? -13.397 4.879 9.485 1.00 97.06 158 LEU A N 1
ATOM 1270 C CA . LEU A 1 158 ? -14.208 3.722 9.110 1.00 97.06 158 LEU A CA 1
ATOM 1271 C C . LEU A 1 158 ? -15.414 4.121 8.247 1.00 97.06 158 LEU A C 1
ATOM 1273 O O . LEU A 1 158 ? -15.703 3.467 7.246 1.00 97.06 158 LEU A O 1
ATOM 1277 N N . THR A 1 159 ? -16.105 5.204 8.616 1.00 98.06 159 THR A N 1
ATOM 1278 C CA . THR A 1 159 ? -17.256 5.723 7.861 1.00 98.06 159 THR A CA 1
ATOM 1279 C C . THR A 1 159 ? -16.835 6.239 6.487 1.00 98.06 159 THR A C 1
ATOM 1281 O O . THR A 1 159 ? -17.493 5.937 5.492 1.00 98.06 159 THR A O 1
ATOM 1284 N N . GLU A 1 160 ? -15.730 6.986 6.419 1.00 98.19 160 GLU A N 1
ATOM 1285 C CA . GLU A 1 160 ? -15.178 7.499 5.161 1.00 98.19 160 GLU A CA 1
ATOM 1286 C C . GLU A 1 160 ? -14.757 6.354 4.231 1.00 98.19 160 GLU A C 1
ATOM 1288 O O . GLU A 1 160 ? -15.121 6.365 3.054 1.00 98.19 160 GLU A O 1
ATOM 1293 N N . VAL A 1 161 ? -14.078 5.327 4.760 1.00 98.19 161 VAL A N 1
ATOM 1294 C CA . VAL A 1 161 ? -13.735 4.118 3.998 1.00 98.19 161 VAL A CA 1
ATOM 1295 C C . VAL A 1 161 ? -14.998 3.441 3.481 1.00 98.19 161 VAL A C 1
ATOM 1297 O O . VAL A 1 161 ? -15.094 3.190 2.283 1.00 98.19 161 VAL A O 1
ATOM 1300 N N . ASN A 1 162 ? -15.986 3.180 4.342 1.00 98.19 162 ASN A N 1
ATOM 1301 C CA . ASN A 1 162 ? -17.194 2.472 3.928 1.00 98.19 162 ASN A CA 1
ATOM 1302 C C . ASN A 1 162 ? -17.949 3.228 2.827 1.00 98.19 162 ASN A C 1
ATOM 1304 O O . ASN A 1 162 ? -18.298 2.644 1.807 1.00 98.19 162 ASN A O 1
ATOM 1308 N N . SER A 1 163 ? -18.136 4.541 2.997 1.00 98.12 163 SER A N 1
ATOM 1309 C CA . SER A 1 163 ? -18.795 5.380 1.994 1.00 98.12 163 SER A CA 1
ATOM 1310 C C . SER A 1 163 ? -18.060 5.359 0.654 1.00 98.12 163 SER A C 1
ATOM 1312 O O . SER A 1 163 ? -18.707 5.296 -0.387 1.00 98.12 163 SER A O 1
ATOM 1314 N N . LYS A 1 164 ? -16.723 5.421 0.663 1.00 97.62 164 LYS A N 1
ATOM 1315 C CA . LYS A 1 164 ? -15.920 5.436 -0.565 1.00 97.62 164 LYS A CA 1
ATOM 1316 C C . LYS A 1 164 ? -15.868 4.079 -1.256 1.00 97.62 164 LYS A C 1
ATOM 1318 O O . LYS A 1 164 ? -15.871 4.030 -2.480 1.00 97.62 164 LYS A O 1
ATOM 1323 N N . VAL A 1 165 ? -15.862 2.985 -0.496 1.00 97.62 165 VAL A N 1
ATOM 1324 C CA . VAL A 1 165 ? -15.969 1.628 -1.051 1.00 97.62 165 VAL A CA 1
ATOM 1325 C C . VAL A 1 165 ? -17.312 1.429 -1.754 1.00 97.62 165 VAL A C 1
ATOM 1327 O O . VAL A 1 165 ? -17.341 0.869 -2.850 1.00 97.62 165 VAL A O 1
ATOM 1330 N N . ASP A 1 166 ? -18.402 1.911 -1.154 1.00 96.62 166 ASP A N 1
ATOM 1331 C CA . ASP A 1 166 ? -19.738 1.839 -1.750 1.00 96.62 166 ASP A CA 1
ATOM 1332 C C . ASP A 1 166 ? -19.851 2.725 -3.005 1.00 96.62 166 ASP A C 1
ATOM 1334 O O . ASP A 1 166 ? -20.417 2.295 -4.008 1.00 96.62 166 ASP A O 1
ATOM 1338 N N . GLU A 1 167 ? -19.278 3.935 -2.970 1.00 95.94 167 GLU A N 1
ATOM 1339 C CA . GLU A 1 167 ? -19.236 4.870 -4.106 1.00 95.94 167 GLU A CA 1
ATOM 1340 C C . GLU A 1 167 ? -18.451 4.303 -5.295 1.00 95.94 167 GLU A C 1
ATOM 1342 O O . GLU A 1 167 ? -18.918 4.392 -6.428 1.00 95.94 167 GLU A O 1
ATOM 1347 N N . LEU A 1 168 ? -17.290 3.690 -5.037 1.00 95.00 168 LEU A N 1
ATOM 1348 C CA . LEU A 1 168 ? -16.440 3.106 -6.075 1.00 95.00 168 LEU A CA 1
ATOM 1349 C C . LEU A 1 168 ? -17.120 1.916 -6.770 1.00 95.00 168 LEU A C 1
ATOM 1351 O O . LEU A 1 168 ? -16.859 1.645 -7.935 1.00 95.00 168 LEU A O 1
ATOM 1355 N N . GLY A 1 169 ? -17.961 1.153 -6.061 1.00 93.12 169 GLY A N 1
ATOM 1356 C CA . GLY A 1 169 ? -18.710 0.023 -6.632 1.00 93.12 169 GLY A CA 1
ATOM 1357 C C . GLY A 1 169 ? -17.851 -1.135 -7.172 1.00 93.12 169 GLY A C 1
ATOM 1358 O O . GLY A 1 169 ? -18.381 -2.085 -7.758 1.00 93.12 169 GLY A O 1
ATOM 1359 N N . SER A 1 170 ? -16.530 -1.089 -6.975 1.00 95.62 170 SER A N 1
ATOM 1360 C CA . SER A 1 170 ? -15.584 -2.092 -7.459 1.00 95.62 170 SER A CA 1
ATOM 1361 C C . SER A 1 170 ? -15.704 -3.391 -6.669 1.00 95.62 170 SER A C 1
ATOM 1363 O O . SER A 1 170 ? -15.424 -3.459 -5.471 1.00 95.62 170 SER A O 1
ATOM 1365 N N . ARG A 1 171 ? -16.065 -4.478 -7.361 1.00 95.94 171 ARG A N 1
ATOM 1366 C CA . ARG A 1 171 ? -16.223 -5.803 -6.742 1.00 95.94 171 ARG A CA 1
ATOM 1367 C C . ARG A 1 171 ? -14.959 -6.283 -6.001 1.00 95.94 171 ARG A C 1
ATOM 1369 O O . ARG A 1 171 ? -15.126 -6.811 -4.898 1.00 95.94 171 ARG A O 1
ATOM 1376 N N . PRO A 1 172 ? -13.730 -6.169 -6.552 1.00 95.88 172 PRO A N 1
ATOM 1377 C CA . PRO A 1 172 ? -12.505 -6.470 -5.808 1.00 95.88 172 PRO A CA 1
ATOM 1378 C C . PRO A 1 172 ? -12.380 -5.683 -4.500 1.00 95.88 172 PRO A C 1
ATOM 1380 O O . PRO A 1 172 ? -12.124 -6.286 -3.458 1.00 95.88 172 PRO A O 1
ATOM 1383 N N . VAL A 1 173 ? -12.617 -4.370 -4.549 1.00 97.38 173 VAL A N 1
ATOM 1384 C CA . VAL A 1 173 ? -12.491 -3.466 -3.399 1.00 97.38 173 VAL A CA 1
ATOM 1385 C C . VAL A 1 173 ? -13.555 -3.776 -2.344 1.00 97.38 173 VAL A C 1
ATOM 1387 O O . VAL A 1 173 ? -13.223 -3.997 -1.182 1.00 97.38 173 VAL A O 1
ATOM 1390 N N . THR A 1 174 ? -14.825 -3.915 -2.736 1.00 97.88 174 THR A N 1
ATOM 1391 C CA . THR A 1 174 ? -15.918 -4.287 -1.823 1.00 97.88 174 THR A CA 1
ATOM 1392 C C . THR A 1 174 ? -15.661 -5.630 -1.145 1.00 97.88 174 THR A C 1
ATOM 1394 O O . THR A 1 174 ? -15.914 -5.786 0.050 1.00 97.88 174 THR A O 1
ATOM 1397 N N . LYS A 1 175 ? -15.139 -6.618 -1.885 1.00 97.62 175 LYS A N 1
ATOM 1398 C CA . LYS A 1 175 ? -14.828 -7.934 -1.320 1.00 97.62 175 LYS A CA 1
ATOM 1399 C C . LYS A 1 175 ? -13.710 -7.845 -0.278 1.00 97.62 175 LYS A C 1
ATOM 1401 O O . LYS A 1 175 ? -13.881 -8.380 0.814 1.00 97.62 175 LYS A O 1
ATOM 1406 N N . ALA A 1 176 ? -12.600 -7.184 -0.606 1.00 97.69 176 ALA A N 1
ATOM 1407 C CA . ALA A 1 176 ? -11.478 -7.017 0.316 1.00 97.69 176 ALA A CA 1
ATOM 1408 C C . ALA A 1 176 ? -11.901 -6.244 1.578 1.00 97.69 176 ALA A C 1
ATOM 1410 O O . ALA A 1 176 ? -11.584 -6.654 2.695 1.00 97.69 176 ALA A O 1
ATOM 1411 N N . TRP A 1 177 ? -12.720 -5.200 1.421 1.00 98.00 177 TRP A N 1
ATOM 1412 C CA . TRP A 1 177 ? -13.276 -4.456 2.548 1.00 98.00 177 TRP A CA 1
ATOM 1413 C C . TRP A 1 177 ? -14.145 -5.322 3.465 1.00 98.00 177 TRP A C 1
ATOM 1415 O O . TRP A 1 177 ? -13.980 -5.304 4.686 1.00 98.00 177 TRP A O 1
ATOM 1425 N N . ALA A 1 178 ? -15.031 -6.140 2.893 1.00 97.88 178 ALA A N 1
ATOM 1426 C CA . ALA A 1 178 ? -15.886 -7.026 3.676 1.00 97.88 178 ALA A CA 1
ATOM 1427 C C . ALA A 1 178 ? -15.077 -8.047 4.496 1.00 97.88 178 ALA A C 1
ATOM 1429 O O . ALA A 1 178 ? -15.480 -8.407 5.603 1.00 97.88 178 ALA A O 1
ATOM 1430 N N . GLU A 1 179 ? -13.934 -8.508 3.979 1.00 97.88 179 GLU A N 1
ATOM 1431 C CA . GLU A 1 179 ? -13.025 -9.401 4.703 1.00 97.88 179 GLU A CA 1
ATOM 1432 C C . GLU A 1 179 ? -12.367 -8.700 5.904 1.00 97.88 179 GLU A C 1
ATOM 1434 O O . GLU A 1 179 ? -12.335 -9.285 6.990 1.00 97.88 179 GLU A O 1
ATOM 1439 N N . ILE A 1 180 ? -11.946 -7.435 5.762 1.00 97.50 180 ILE A N 1
ATOM 1440 C CA . ILE A 1 180 ? -11.435 -6.609 6.875 1.00 97.50 180 ILE A CA 1
ATOM 1441 C C . ILE A 1 180 ? -12.512 -6.412 7.949 1.00 97.50 180 ILE A C 1
ATOM 1443 O O . ILE A 1 180 ? -12.273 -6.682 9.127 1.00 97.50 180 ILE A O 1
ATOM 1447 N N . VAL A 1 181 ? -13.722 -6.002 7.557 1.00 97.12 181 VAL A N 1
ATOM 1448 C CA . VAL A 1 181 ? -14.830 -5.770 8.501 1.00 97.12 181 VAL A CA 1
ATOM 1449 C C . VAL A 1 181 ? -15.207 -7.056 9.231 1.00 97.12 181 VAL A C 1
ATOM 1451 O O . VAL A 1 181 ? -15.363 -7.057 10.451 1.00 97.12 181 VAL A O 1
ATOM 1454 N N . LYS A 1 182 ? -15.298 -8.178 8.508 1.00 96.75 182 LYS A N 1
ATOM 1455 C CA . LYS A 1 182 ? -15.567 -9.494 9.101 1.00 96.75 182 LYS A CA 1
ATOM 1456 C C . LYS A 1 182 ? -14.480 -9.904 10.091 1.00 96.75 182 LYS A C 1
ATOM 1458 O O . LYS A 1 182 ? -14.785 -10.546 11.093 1.00 96.75 182 LYS A O 1
ATOM 1463 N N . CYS A 1 183 ? -13.229 -9.566 9.796 1.00 95.88 183 CYS A N 1
ATOM 1464 C CA . CYS A 1 183 ? -12.108 -9.852 10.671 1.00 95.88 183 CYS A CA 1
ATOM 1465 C C . CYS A 1 183 ? -12.195 -9.101 12.008 1.00 95.88 183 CYS A C 1
ATOM 1467 O O . CYS A 1 183 ? -11.727 -9.601 13.033 1.00 95.88 183 CYS A O 1
ATOM 1469 N N . ASN A 1 184 ? -12.803 -7.912 11.996 1.00 92.75 184 ASN A N 1
ATOM 1470 C CA . ASN A 1 184 ? -13.054 -7.086 13.171 1.00 92.75 184 ASN A CA 1
ATOM 1471 C C . ASN A 1 184 ? -11.807 -6.859 14.051 1.00 92.75 184 ASN A C 1
ATOM 1473 O O . ASN A 1 184 ? -11.894 -6.852 15.277 1.00 92.75 184 ASN A O 1
ATOM 1477 N N . GLY A 1 185 ? -10.630 -6.733 13.430 1.00 89.56 185 GLY A N 1
ATOM 1478 C CA . GLY A 1 185 ? -9.361 -6.506 14.130 1.00 89.56 185 GLY A CA 1
ATOM 1479 C C . GLY A 1 185 ? -8.846 -7.685 14.964 1.00 89.56 185 GLY A C 1
ATOM 1480 O O . GLY A 1 185 ? -7.916 -7.498 15.744 1.00 89.56 185 GLY A O 1
ATOM 1481 N N . GLN A 1 186 ? -9.434 -8.881 14.826 1.00 91.81 186 GLN A N 1
ATOM 1482 C CA . GLN A 1 186 ? -9.101 -10.057 15.645 1.00 91.81 186 GLN A CA 1
ATOM 1483 C C . GLN A 1 186 ? -8.276 -11.124 14.914 1.00 91.81 186 GLN A C 1
ATOM 1485 O O . GLN A 1 186 ? -7.723 -12.014 15.561 1.00 91.81 186 GLN A O 1
ATOM 1490 N N . CYS A 1 187 ? -8.184 -11.086 13.584 1.00 93.06 187 CYS A N 1
ATOM 1491 C CA . CYS A 1 187 ? -7.427 -12.095 12.840 1.00 93.06 187 CYS A CA 1
ATOM 1492 C C . CYS A 1 187 ? -5.933 -11.800 12.871 1.00 93.06 187 CYS A C 1
ATOM 1494 O O . CYS A 1 187 ? -5.504 -10.659 12.718 1.00 93.06 187 CYS A O 1
ATOM 1496 N N . SER A 1 188 ? -5.134 -12.864 12.921 1.00 92.62 188 SER A N 1
ATOM 1497 C CA . SER A 1 188 ? -3.679 -12.784 12.771 1.00 92.62 188 SER A CA 1
ATOM 1498 C C . SER A 1 188 ? -3.232 -12.259 11.402 1.00 92.62 188 SER A C 1
ATOM 1500 O O . SER A 1 188 ? -2.087 -11.859 11.258 1.00 92.62 188 SER A O 1
ATOM 1502 N N . THR A 1 189 ? -4.117 -12.270 10.403 1.00 93.62 189 THR A N 1
ATOM 1503 C CA . THR A 1 189 ? -3.851 -11.836 9.023 1.00 93.62 189 THR A CA 1
ATOM 1504 C C . THR A 1 189 ? -4.389 -10.435 8.724 1.00 93.62 189 THR A C 1
ATOM 1506 O O . THR A 1 189 ? -4.539 -10.081 7.559 1.00 93.62 189 THR A O 1
ATOM 1509 N N . ILE A 1 190 ? -4.759 -9.643 9.738 1.00 94.38 190 ILE A N 1
ATOM 1510 C CA . ILE A 1 190 ? -5.384 -8.329 9.513 1.00 94.38 190 ILE A CA 1
ATOM 1511 C C . ILE A 1 190 ? -4.493 -7.404 8.670 1.00 94.38 190 ILE A C 1
ATOM 1513 O O . ILE A 1 190 ? -4.998 -6.725 7.782 1.00 94.38 190 ILE A O 1
ATOM 1517 N N . ASN A 1 191 ? -3.175 -7.445 8.873 1.00 94.81 191 ASN A N 1
ATOM 1518 C CA . ASN A 1 191 ? -2.223 -6.621 8.125 1.00 94.81 191 ASN A CA 1
ATOM 1519 C C . ASN A 1 191 ? -2.222 -6.992 6.636 1.00 94.81 191 ASN A C 1
ATOM 1521 O O . ASN A 1 191 ? -2.341 -6.111 5.787 1.00 94.81 191 ASN A O 1
ATOM 1525 N N . ASP A 1 192 ? -2.201 -8.293 6.328 1.00 95.62 192 ASP A N 1
ATOM 1526 C CA . ASP A 1 192 ? -2.300 -8.800 4.955 1.00 95.62 192 ASP A CA 1
ATOM 1527 C C . ASP A 1 192 ? -3.605 -8.353 4.284 1.00 95.62 192 ASP A C 1
ATOM 1529 O O . ASP A 1 192 ? -3.584 -7.909 3.139 1.00 95.62 192 ASP A O 1
ATOM 1533 N N . LEU A 1 193 ? -4.735 -8.391 5.006 1.00 97.19 193 LEU A N 1
ATOM 1534 C CA . LEU A 1 193 ? -6.024 -7.926 4.479 1.00 97.19 193 LEU A CA 1
ATOM 1535 C C . LEU A 1 193 ? -5.991 -6.432 4.126 1.00 97.19 193 LEU A C 1
ATOM 1537 O O . LEU A 1 193 ? -6.525 -6.032 3.092 1.00 97.19 193 LEU A O 1
ATOM 1541 N N . TYR A 1 194 ? -5.342 -5.605 4.950 1.00 97.69 194 TYR A N 1
ATOM 1542 C CA . TYR A 1 194 ? -5.151 -4.184 4.650 1.00 97.69 194 TYR A CA 1
ATOM 1543 C C . TYR A 1 194 ? -4.248 -3.958 3.437 1.00 97.69 194 TYR A C 1
ATOM 1545 O O . TYR A 1 194 ? -4.578 -3.132 2.585 1.00 97.69 194 TYR A O 1
ATOM 1553 N N . PHE A 1 195 ? -3.145 -4.696 3.315 1.00 97.69 195 PHE A N 1
ATOM 1554 C CA . PHE A 1 195 ? -2.273 -4.611 2.144 1.00 97.69 195 PHE A CA 1
ATOM 1555 C C . PHE A 1 195 ? -2.981 -5.064 0.861 1.00 97.69 195 PHE A C 1
ATOM 1557 O O . PHE A 1 195 ? -2.873 -4.388 -0.165 1.00 97.69 195 PHE A O 1
ATOM 1564 N N . ASP A 1 196 ? -3.766 -6.139 0.917 1.00 96.62 196 ASP A N 1
ATOM 1565 C CA . ASP A 1 196 ? -4.576 -6.614 -0.207 1.00 96.62 196 ASP A CA 1
ATOM 1566 C C . ASP A 1 196 ? -5.659 -5.601 -0.603 1.00 96.62 196 ASP A C 1
ATOM 1568 O O . ASP A 1 196 ? -5.891 -5.371 -1.793 1.00 96.62 196 ASP A O 1
ATOM 1572 N N . MET A 1 197 ? -6.282 -4.937 0.374 1.00 97.62 197 MET A N 1
ATOM 1573 C CA . MET A 1 197 ? -7.244 -3.866 0.122 1.00 97.62 197 MET A CA 1
ATOM 1574 C C . MET A 1 197 ? -6.586 -2.652 -0.546 1.00 97.62 197 MET A C 1
ATOM 1576 O O . MET A 1 197 ? -7.087 -2.175 -1.562 1.00 97.62 197 MET A O 1
ATOM 1580 N N . ILE A 1 198 ? -5.441 -2.179 -0.040 1.00 98.12 198 ILE A N 1
ATOM 1581 C CA . ILE A 1 198 ? -4.690 -1.073 -0.662 1.00 98.12 198 ILE A CA 1
ATOM 1582 C C . ILE A 1 198 ? -4.303 -1.447 -2.096 1.00 98.12 198 ILE A C 1
ATOM 1584 O O . ILE A 1 198 ? -4.484 -0.650 -3.014 1.00 98.12 198 ILE A O 1
ATOM 1588 N N . LYS A 1 199 ? -3.841 -2.682 -2.317 1.00 96.19 199 LYS A N 1
ATOM 1589 C CA . LYS A 1 199 ? -3.537 -3.190 -3.656 1.00 96.19 199 LYS A CA 1
ATOM 1590 C C . LYS A 1 199 ? -4.750 -3.125 -4.581 1.00 96.19 199 LYS A C 1
ATOM 1592 O O . LYS A 1 199 ? -4.613 -2.677 -5.716 1.00 96.19 199 LYS A O 1
ATOM 1597 N N . ALA A 1 200 ? -5.918 -3.571 -4.118 1.00 96.12 200 ALA A N 1
ATOM 1598 C CA . ALA A 1 200 ? -7.149 -3.535 -4.902 1.00 96.12 200 ALA A CA 1
ATOM 1599 C C . ALA A 1 200 ? -7.544 -2.096 -5.269 1.00 96.12 200 ALA A C 1
ATOM 1601 O O . ALA A 1 200 ? -7.859 -1.838 -6.426 1.00 96.12 200 ALA A O 1
ATOM 1602 N N . VAL A 1 201 ? -7.453 -1.159 -4.321 1.00 96.25 201 VAL A N 1
ATOM 1603 C CA . VAL A 1 201 ? -7.769 0.264 -4.537 1.00 96.25 201 VAL A CA 1
ATOM 1604 C C . VAL A 1 201 ? -6.834 0.910 -5.564 1.00 96.25 201 VAL A C 1
ATOM 1606 O O . VAL A 1 201 ? -7.301 1.606 -6.466 1.00 96.25 201 VAL A O 1
ATOM 1609 N N . VAL A 1 202 ? -5.526 0.654 -5.464 1.00 94.44 202 VAL A N 1
ATOM 1610 C CA . VAL A 1 202 ? -4.529 1.193 -6.407 1.00 94.44 202 VAL A CA 1
ATOM 1611 C C . VAL A 1 202 ? -4.729 0.625 -7.815 1.00 94.44 202 VAL A C 1
ATOM 1613 O O . VAL A 1 202 ? -4.604 1.352 -8.801 1.00 94.44 202 VAL A O 1
ATOM 1616 N N . LEU A 1 203 ? -5.060 -0.665 -7.925 1.00 91.56 203 LEU A N 1
ATOM 1617 C CA . LEU A 1 203 ? -5.331 -1.301 -9.214 1.00 91.56 203 LEU A CA 1
ATOM 1618 C C . LEU A 1 203 ? -6.637 -0.808 -9.848 1.00 91.56 203 LEU A C 1
ATOM 1620 O O . LEU A 1 203 ? -6.665 -0.646 -11.062 1.00 91.56 203 LEU A O 1
ATOM 1624 N N . GLU A 1 204 ? -7.682 -0.544 -9.060 1.00 89.44 204 GLU A N 1
ATOM 1625 C CA . GLU A 1 204 ? -8.954 -0.022 -9.578 1.00 89.44 204 GLU A CA 1
ATOM 1626 C C . GLU A 1 204 ? -8.792 1.386 -10.154 1.00 89.44 204 GLU A C 1
ATOM 1628 O O . GLU A 1 204 ? -9.156 1.636 -11.299 1.00 89.44 204 GLU A O 1
ATOM 1633 N N . GLY A 1 205 ? -8.148 2.288 -9.408 1.00 80.12 205 GLY A N 1
ATOM 1634 C CA . GLY A 1 205 ? -7.918 3.661 -9.867 1.00 80.12 205 GLY A CA 1
ATOM 1635 C C . GLY A 1 205 ? -6.977 3.773 -11.072 1.00 80.12 205 GLY A C 1
ATOM 1636 O O . GLY A 1 205 ? -6.830 4.849 -11.633 1.00 80.12 205 GLY A O 1
ATOM 1637 N N . SER A 1 206 ? -6.349 2.670 -11.490 1.00 71.75 206 SER A N 1
ATOM 1638 C CA . SER A 1 206 ? -5.540 2.600 -12.712 1.00 71.75 206 SER A CA 1
ATOM 1639 C C . SER A 1 206 ? -6.364 2.281 -13.974 1.00 71.75 206 SER A C 1
ATOM 1641 O O . SER A 1 206 ? -5.795 2.246 -15.063 1.00 71.75 206 SER A O 1
ATOM 1643 N N . VAL A 1 207 ? -7.665 1.982 -13.848 1.00 65.25 207 VAL A N 1
ATOM 1644 C CA . VAL A 1 207 ? -8.543 1.560 -14.962 1.00 65.25 207 VAL A CA 1
ATOM 1645 C C . VAL A 1 207 ? -9.505 2.670 -15.415 1.00 65.25 207 VAL A C 1
ATOM 1647 O O . VAL A 1 207 ? -9.981 2.620 -16.547 1.00 65.25 207 VAL A O 1
ATOM 1650 N N . GLU A 1 208 ? -9.788 3.661 -14.563 1.00 53.06 208 GLU A N 1
ATOM 1651 C CA . GLU A 1 208 ? -10.842 4.668 -14.788 1.00 53.06 208 GLU A CA 1
ATOM 1652 C C . GLU A 1 208 ? -10.381 5.986 -15.454 1.00 53.06 208 GLU A C 1
ATOM 1654 O O . GLU A 1 208 ? -11.214 6.866 -15.676 1.00 53.06 208 GLU A O 1
ATOM 1659 N N . GLU A 1 209 ? -9.104 6.118 -15.835 1.00 44.50 209 GLU A N 1
ATOM 1660 C CA . GLU A 1 209 ? -8.550 7.287 -16.557 1.00 44.50 209 GLU A CA 1
ATOM 16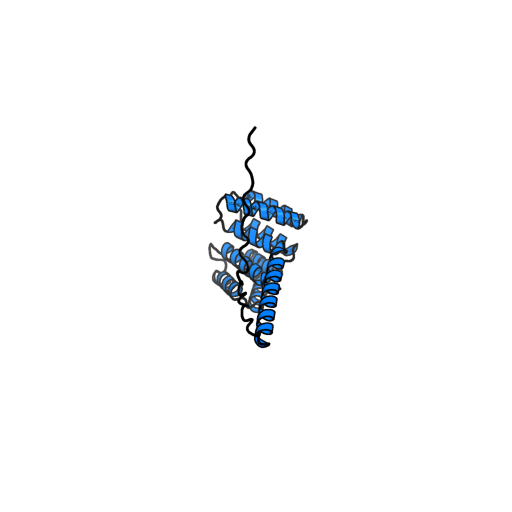61 C C . GLU A 1 209 ? -8.098 6.947 -17.988 1.00 44.50 209 GLU A C 1
ATOM 1663 O O . GLU A 1 209 ? -8.378 7.762 -18.901 1.00 44.50 209 GLU A O 1
#

Secondary structure (DSSP, 8-state):
----------PPP---------------HHHHHHHHHHHHHHHHHHHHHHHHTT-HHHHHHHHHHHHHT----HHHHHHHHHHHHHHHHHT--HHHHHHHHHHHHHGGG---HHHHHHHHHHHHHHS--TTHHHHHHHHHHHHHTT-GGGHHHHHHHHHHHHHHHHHH--HHHHHHHHHHHHHTT-STTHHHHHHHHHHHHHHHTTT--